Protein AF-A0A937VLM2-F1 (afdb_monomer)

Secondary structure (DSSP, 8-state):
----S----B-HHHHHHHHHHHHHSPTTHHHHHHHHHHHHHTTGGGGTHHHHHHSGGGS-GGGHHHHHHHHHHTT---TTEETTEETTGGG--HHHHH--B-S-GGGGGS--TTTS-BPPPSS-HHHHHTTSSTTTSTT--B-GGGHHHHHHHS---PPP--HHHHHHHHHHHHHTSPPPPPP-

Sequence (184 aa):
DEMRSGRRGHEVVEAHQLRELVNDMPEPRRSEIRARFGTERLRLPKSGLLEKLLVPERLKPEERTLFALDYFIQGIACPFLEEESCSIYNDRPIPCREYLVVSPAENCAKPSPDAVKCLKIPAEVSRAVRCFNPEQSPGRWVTLILALAWASAHPDKLLLRLGTELVHELLSRLVGKEIPGPAT

Structure (mmCIF, N/CA/C/O backbone):
data_AF-A0A937VLM2-F1
#
_entry.id   AF-A0A937VLM2-F1
#
loop_
_atom_site.group_PDB
_atom_site.id
_atom_site.type_symbol
_atom_site.label_atom_id
_atom_site.label_alt_id
_atom_site.label_comp_id
_atom_site.label_asym_id
_atom_site.label_entity_id
_atom_site.label_seq_id
_atom_site.pdbx_PDB_ins_code
_atom_site.Cartn_x
_atom_site.Cartn_y
_atom_site.Cartn_z
_atom_site.occupancy
_atom_site.B_iso_or_equiv
_atom_site.auth_seq_id
_atom_site.auth_comp_id
_atom_site.auth_asym_id
_atom_site.auth_atom_id
_atom_site.pdbx_PDB_model_num
ATOM 1 N N . ASP A 1 1 ? 26.227 -6.305 9.740 1.00 35.34 1 ASP A N 1
ATOM 2 C CA . ASP A 1 1 ? 25.352 -6.956 8.740 1.00 35.34 1 ASP A CA 1
ATOM 3 C C . ASP A 1 1 ? 23.985 -6.251 8.719 1.00 35.34 1 ASP A C 1
ATOM 5 O O . ASP A 1 1 ? 22.939 -6.819 9.010 1.00 35.34 1 ASP A O 1
ATOM 9 N N . GLU A 1 2 ? 24.025 -4.936 8.462 1.00 25.22 2 GLU A N 1
ATOM 10 C CA . GLU A 1 2 ? 23.006 -3.940 8.856 1.00 25.22 2 GLU A CA 1
ATOM 11 C C . GLU A 1 2 ? 22.121 -3.446 7.690 1.00 25.22 2 GLU A C 1
ATOM 13 O O . GLU A 1 2 ? 21.404 -2.460 7.810 1.00 25.22 2 GLU A O 1
ATOM 18 N N . MET A 1 3 ? 22.103 -4.128 6.541 1.00 29.56 3 MET A N 1
ATOM 19 C CA . MET A 1 3 ? 21.408 -3.638 5.331 1.00 29.56 3 MET A CA 1
ATOM 20 C C . MET A 1 3 ? 19.919 -4.035 5.198 1.00 29.56 3 MET A C 1
ATOM 22 O O . MET A 1 3 ? 19.357 -3.979 4.098 1.00 29.56 3 MET A O 1
ATOM 26 N N . ARG A 1 4 ? 19.256 -4.468 6.280 1.00 37.25 4 ARG A N 1
ATOM 27 C CA . ARG A 1 4 ? 17.968 -5.201 6.207 1.00 37.25 4 ARG A CA 1
ATOM 28 C C . ARG A 1 4 ? 16.808 -4.631 7.038 1.00 37.25 4 ARG A C 1
ATOM 30 O O . ARG A 1 4 ? 15.880 -5.369 7.349 1.00 37.25 4 ARG A O 1
ATOM 37 N N . SER A 1 5 ? 16.809 -3.339 7.359 1.00 38.97 5 SER A N 1
ATOM 38 C CA . SER A 1 5 ? 15.640 -2.682 7.961 1.00 38.97 5 SER A CA 1
ATOM 39 C C . SER A 1 5 ? 15.218 -1.464 7.136 1.00 38.97 5 SER A C 1
ATOM 41 O O . SER A 1 5 ? 16.016 -0.559 6.922 1.00 38.97 5 SER A O 1
ATOM 43 N N . GLY A 1 6 ? 13.972 -1.452 6.647 1.00 40.88 6 GLY A N 1
ATOM 44 C CA . GLY A 1 6 ? 13.305 -0.224 6.190 1.00 40.88 6 GLY A CA 1
ATOM 45 C C . GLY A 1 6 ? 13.133 -0.033 4.678 1.00 40.88 6 GLY A C 1
ATOM 46 O O . GLY A 1 6 ? 13.702 0.897 4.107 1.00 40.88 6 GLY A O 1
ATOM 47 N N . ARG A 1 7 ? 12.293 -0.847 4.017 1.00 50.25 7 ARG A N 1
ATOM 48 C CA . ARG A 1 7 ? 11.820 -0.591 2.636 1.00 50.25 7 ARG A CA 1
ATOM 49 C C . ARG A 1 7 ? 10.394 -1.118 2.389 1.00 50.25 7 ARG A C 1
ATOM 51 O O . ARG A 1 7 ? 10.209 -2.032 1.603 1.00 50.25 7 ARG A O 1
ATOM 58 N N . ARG A 1 8 ? 9.373 -0.538 3.033 1.00 46.41 8 ARG A N 1
ATOM 59 C CA . ARG A 1 8 ? 7.956 -0.790 2.688 1.00 46.41 8 ARG A CA 1
ATOM 60 C C . ARG A 1 8 ? 7.314 0.490 2.174 1.00 46.41 8 ARG A C 1
ATOM 62 O O . ARG A 1 8 ? 7.452 1.536 2.790 1.00 46.41 8 ARG A O 1
ATOM 69 N N . GLY A 1 9 ? 6.672 0.407 1.024 1.00 45.03 9 GLY A N 1
ATOM 70 C CA . GLY A 1 9 ? 5.968 1.498 0.359 1.00 45.03 9 GLY A CA 1
ATOM 71 C C . GLY A 1 9 ? 5.418 0.954 -0.951 1.00 45.03 9 GLY A C 1
ATOM 72 O O . GLY A 1 9 ? 6.117 0.164 -1.585 1.00 45.03 9 GLY A O 1
ATOM 73 N N . HIS A 1 10 ? 4.189 1.315 -1.301 1.00 52.00 10 HIS A N 1
ATOM 74 C CA . HIS A 1 10 ? 3.507 0.743 -2.458 1.00 52.00 10 HIS A CA 1
ATOM 75 C C . HIS A 1 10 ? 4.127 1.241 -3.749 1.00 52.00 10 HIS A C 1
ATOM 77 O O . HIS A 1 10 ? 4.563 2.396 -3.838 1.00 52.00 10 HIS A O 1
ATOM 83 N N . GLU A 1 11 ? 4.161 0.365 -4.741 1.00 67.62 11 GLU A N 1
ATOM 84 C CA . GLU A 1 11 ? 4.609 0.716 -6.072 1.00 67.62 11 GLU A CA 1
ATOM 85 C C . GLU A 1 11 ? 3.569 1.622 -6.742 1.00 67.62 11 GLU A C 1
ATOM 87 O O . GLU A 1 11 ? 2.362 1.476 -6.556 1.00 67.62 11 GLU A O 1
ATOM 92 N N . VAL A 1 12 ? 4.038 2.584 -7.537 1.00 79.50 12 VAL A N 1
ATOM 93 C CA . VAL A 1 12 ? 3.190 3.532 -8.281 1.00 79.50 12 VAL A CA 1
ATOM 94 C C . VAL A 1 12 ? 2.106 2.820 -9.106 1.00 79.50 12 VAL A C 1
ATOM 96 O O . VAL A 1 12 ? 0.972 3.290 -9.181 1.00 79.50 12 VAL A O 1
ATOM 99 N N . VAL A 1 13 ? 2.433 1.644 -9.645 1.00 83.56 13 VAL A N 1
ATOM 100 C CA . VAL A 1 13 ? 1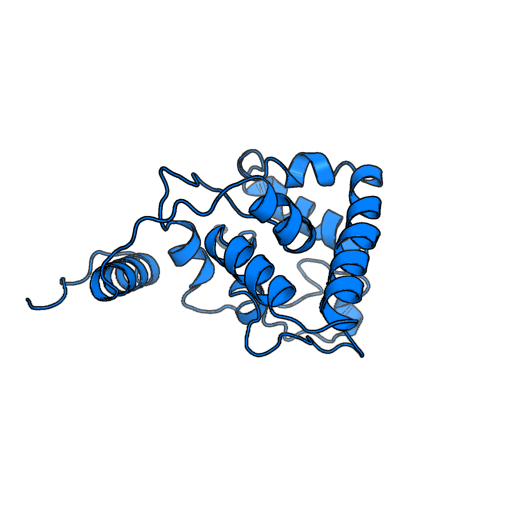.498 0.762 -10.359 1.00 83.56 13 VAL A CA 1
ATOM 101 C C . VAL A 1 13 ? 0.324 0.342 -9.466 1.00 83.56 13 VAL A C 1
ATOM 103 O O . VAL A 1 13 ? -0.830 0.425 -9.880 1.00 83.56 13 VAL A O 1
ATOM 106 N N . GLU A 1 14 ? 0.588 -0.056 -8.221 1.00 89.38 14 GLU A N 1
ATOM 107 C CA . GLU A 1 14 ? -0.458 -0.497 -7.292 1.00 89.38 14 GLU A CA 1
ATOM 108 C C . GLU A 1 14 ? -1.370 0.659 -6.869 1.00 89.38 14 GLU A C 1
ATOM 110 O O . GLU A 1 14 ? -2.553 0.449 -6.616 1.00 89.38 14 GLU A O 1
ATOM 115 N N . ALA A 1 15 ? -0.867 1.899 -6.836 1.00 90.88 15 ALA A N 1
ATOM 116 C CA . ALA A 1 15 ? -1.711 3.063 -6.571 1.00 90.88 15 ALA A CA 1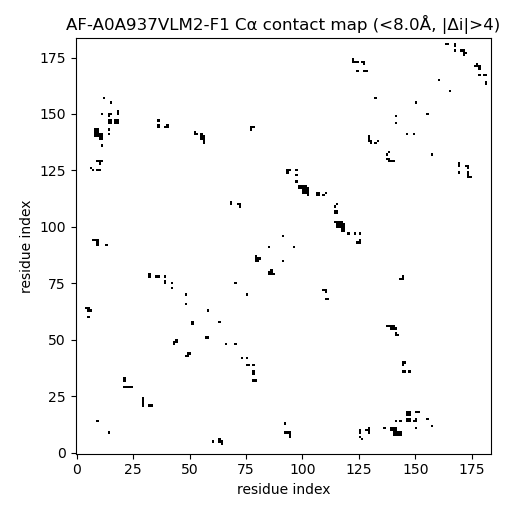
ATOM 117 C C . ALA A 1 15 ? -2.769 3.268 -7.672 1.00 90.88 15 ALA A C 1
ATOM 119 O O . ALA A 1 15 ? -3.916 3.598 -7.358 1.00 90.88 15 ALA A O 1
ATOM 120 N N . HIS A 1 16 ? -2.414 3.030 -8.941 1.00 89.81 16 HIS A N 1
ATOM 121 C CA . HIS A 1 16 ? -3.374 3.021 -10.050 1.00 89.81 16 HIS A CA 1
ATOM 122 C C . HIS A 1 16 ? -4.363 1.865 -9.937 1.00 89.81 16 HIS A C 1
ATOM 124 O O . HIS A 1 16 ? -5.567 2.099 -10.010 1.00 89.81 16 HIS A O 1
ATOM 130 N N . GLN A 1 17 ? -3.876 0.651 -9.674 1.00 92.00 17 GLN A N 1
ATOM 131 C CA . GLN A 1 17 ? -4.733 -0.527 -9.515 1.00 92.00 17 GLN A CA 1
ATOM 132 C C . GLN A 1 17 ? -5.748 -0.352 -8.381 1.00 92.00 17 GLN A C 1
ATOM 134 O O . GLN A 1 17 ? -6.926 -0.632 -8.567 1.00 92.00 17 GLN A O 1
ATOM 139 N N . LEU A 1 18 ? -5.331 0.186 -7.232 1.00 95.62 18 LEU A N 1
ATOM 140 C CA . LEU A 1 18 ? -6.236 0.485 -6.122 1.00 95.62 18 LEU A CA 1
ATOM 141 C C . LEU A 1 18 ? -7.282 1.543 -6.489 1.00 95.62 18 LEU A C 1
ATOM 143 O O . LEU A 1 18 ? -8.414 1.470 -6.012 1.00 95.62 18 LEU A O 1
ATOM 147 N N . ARG A 1 19 ? -6.922 2.535 -7.313 1.00 95.44 19 ARG A N 1
ATOM 148 C CA . ARG A 1 19 ? -7.877 3.538 -7.795 1.00 95.44 19 ARG A CA 1
ATOM 149 C C . ARG A 1 19 ? -8.948 2.900 -8.667 1.00 95.44 19 ARG A C 1
ATOM 151 O O . ARG A 1 19 ? -10.122 3.166 -8.426 1.00 95.44 19 ARG A O 1
ATOM 158 N N . GLU A 1 20 ? -8.555 2.062 -9.620 1.00 95.62 20 GLU A N 1
ATOM 159 C CA . GLU A 1 20 ? -9.510 1.358 -10.481 1.00 95.62 20 GLU A CA 1
ATOM 160 C C . GLU A 1 20 ? -10.363 0.373 -9.684 1.00 95.62 20 GLU A C 1
ATOM 162 O O . GLU A 1 20 ? -11.584 0.433 -9.763 1.00 95.62 20 GLU A O 1
ATOM 167 N N . LEU A 1 21 ? -9.752 -0.402 -8.783 1.00 97.56 21 LEU A N 1
ATOM 168 C CA . LEU A 1 21 ? -10.472 -1.293 -7.874 1.00 97.56 21 LEU A CA 1
ATOM 169 C C . LEU A 1 21 ? -11.576 -0.552 -7.108 1.00 97.56 21 LEU A C 1
ATOM 171 O O . LEU A 1 21 ? -12.701 -1.030 -7.025 1.00 97.56 21 LEU A O 1
ATOM 175 N N . VAL A 1 22 ? -11.276 0.627 -6.553 1.00 98.12 22 VAL A N 1
ATOM 176 C CA . VAL A 1 22 ? -12.273 1.441 -5.840 1.00 98.12 22 VAL A CA 1
ATOM 177 C C . VAL A 1 22 ? -13.301 2.053 -6.796 1.00 98.12 22 VAL A C 1
ATOM 179 O O . VAL A 1 22 ? -14.458 2.199 -6.410 1.00 98.12 22 VAL A O 1
ATOM 182 N N . ASN A 1 23 ? -12.924 2.422 -8.023 1.00 97.25 23 ASN A N 1
ATOM 183 C CA . ASN A 1 23 ? -13.863 2.923 -9.034 1.00 97.25 23 ASN A CA 1
ATOM 184 C C . ASN A 1 23 ? -14.893 1.866 -9.439 1.00 97.25 23 ASN A C 1
ATOM 186 O O . ASN A 1 23 ? -16.072 2.202 -9.579 1.00 97.25 23 ASN A O 1
ATOM 190 N N . ASP A 1 24 ? -14.452 0.619 -9.567 1.00 97.94 24 ASP A N 1
ATOM 191 C CA . ASP A 1 24 ? -15.261 -0.516 -10.011 1.00 97.94 24 ASP A CA 1
ATOM 192 C C . ASP A 1 24 ? -16.186 -1.058 -8.911 1.00 97.94 24 ASP A C 1
ATOM 194 O O . ASP A 1 24 ? -17.126 -1.805 -9.192 1.00 97.94 24 ASP A O 1
ATOM 198 N N . MET A 1 25 ? -15.980 -0.656 -7.651 1.00 98.06 25 MET A N 1
ATOM 199 C CA . MET A 1 25 ? -16.901 -0.994 -6.564 1.00 98.06 25 MET A CA 1
ATOM 200 C C . MET A 1 25 ? -18.300 -0.391 -6.810 1.00 98.06 25 MET A C 1
ATOM 202 O O . MET A 1 25 ? -18.416 0.771 -7.220 1.00 98.06 25 MET A O 1
ATOM 206 N N . PRO A 1 26 ? -19.384 -1.129 -6.501 1.00 98.19 26 PRO A N 1
ATOM 207 C CA . PRO A 1 26 ? -20.740 -0.589 -6.560 1.00 98.19 26 PRO A CA 1
ATOM 208 C C . PRO A 1 26 ? -20.969 0.471 -5.471 1.00 98.19 26 PRO A C 1
ATOM 210 O O . PRO A 1 26 ? -20.233 0.557 -4.488 1.00 98.19 26 PRO A O 1
ATOM 213 N N . GLU A 1 27 ? -22.022 1.275 -5.606 1.00 97.94 27 GLU A N 1
ATOM 214 C CA . GLU A 1 27 ? -22.508 2.083 -4.479 1.00 97.94 27 GLU A CA 1
ATOM 215 C C . GLU A 1 27 ? -23.325 1.213 -3.505 1.00 97.94 27 GLU A C 1
ATOM 217 O O . GLU A 1 27 ? -23.973 0.264 -3.952 1.00 97.94 27 GLU A O 1
ATOM 222 N N . PRO A 1 28 ? -23.312 1.504 -2.187 1.00 97.50 28 PRO A N 1
ATOM 223 C CA . PRO A 1 28 ? -22.641 2.632 -1.515 1.00 97.50 28 PRO A CA 1
ATOM 224 C C . PRO A 1 28 ? -21.145 2.401 -1.232 1.00 97.50 28 PRO A C 1
ATOM 226 O O . PRO A 1 28 ? -20.443 3.299 -0.761 1.00 97.50 28 PRO A O 1
ATOM 229 N N . ARG A 1 29 ? -20.641 1.197 -1.528 1.00 97.69 29 ARG A N 1
ATOM 230 C CA . ARG A 1 29 ? -19.307 0.738 -1.135 1.00 97.69 29 ARG A CA 1
ATOM 231 C C . ARG A 1 29 ? -18.186 1.668 -1.598 1.00 97.69 29 ARG A C 1
ATOM 233 O O . ARG A 1 29 ? -17.288 2.008 -0.824 1.00 97.69 29 ARG A O 1
ATOM 240 N N . ARG A 1 30 ? -18.229 2.095 -2.857 1.00 98.44 30 ARG A N 1
ATOM 241 C CA . ARG A 1 30 ? -17.234 3.015 -3.421 1.00 98.44 30 ARG A CA 1
ATOM 242 C C . ARG A 1 30 ? -17.152 4.323 -2.637 1.00 98.44 30 ARG A C 1
ATOM 244 O O . ARG A 1 30 ? -16.050 4.766 -2.299 1.00 98.44 30 ARG A O 1
ATOM 251 N N . SER A 1 31 ? -18.297 4.934 -2.337 1.00 98.25 31 SER A N 1
ATOM 252 C CA . SER A 1 31 ? -18.359 6.180 -1.568 1.00 98.25 31 SER A CA 1
ATOM 253 C C . SER A 1 31 ? -17.853 5.998 -0.137 1.00 98.25 31 SER A C 1
ATOM 255 O O . SER A 1 31 ? -17.084 6.830 0.347 1.00 98.25 31 SER A O 1
ATOM 257 N N . GLU A 1 32 ? -18.202 4.890 0.517 1.00 97.88 32 GLU A N 1
ATOM 258 C CA . GLU A 1 32 ? -17.730 4.564 1.868 1.00 97.88 32 GLU A CA 1
ATOM 259 C C . GLU A 1 32 ? -16.205 4.449 1.936 1.00 97.88 32 GLU A C 1
ATOM 261 O O . GLU A 1 32 ? -15.568 5.086 2.779 1.00 97.88 32 GLU A O 1
ATOM 266 N N . ILE A 1 33 ? -15.597 3.682 1.026 1.00 98.00 33 ILE A N 1
ATOM 267 C CA . ILE A 1 33 ? -14.140 3.526 0.985 1.00 98.00 33 ILE A CA 1
ATOM 268 C C . ILE A 1 33 ? -13.466 4.873 0.726 1.00 98.00 33 ILE A C 1
ATOM 270 O O . ILE A 1 33 ? -12.556 5.255 1.463 1.00 98.00 33 ILE A O 1
ATOM 274 N N . ARG A 1 34 ? -13.939 5.647 -0.258 1.00 97.62 34 ARG A N 1
ATOM 275 C CA . ARG A 1 34 ? -13.404 6.991 -0.542 1.00 97.62 34 ARG A CA 1
ATOM 276 C C . ARG A 1 34 ? -13.486 7.913 0.676 1.00 97.62 34 ARG A C 1
ATOM 278 O O . ARG A 1 34 ? -12.524 8.633 0.954 1.00 97.62 34 ARG A O 1
ATOM 285 N N . ALA A 1 35 ? -14.586 7.860 1.424 1.00 96.94 35 ALA A N 1
ATOM 286 C CA . ALA A 1 35 ? -14.742 8.619 2.659 1.00 96.94 35 ALA A CA 1
ATOM 287 C C . ALA A 1 35 ? -13.723 8.189 3.727 1.00 96.94 35 ALA A C 1
ATOM 289 O O . ALA A 1 35 ? -13.100 9.052 4.343 1.00 96.94 35 ALA A O 1
ATOM 290 N N . ARG A 1 36 ? -13.474 6.882 3.904 1.00 96.56 36 ARG A N 1
ATOM 291 C CA . ARG A 1 36 ? -12.450 6.375 4.840 1.00 96.56 36 ARG A CA 1
ATOM 292 C C . ARG A 1 36 ? -11.048 6.879 4.492 1.00 96.56 36 ARG A C 1
ATOM 294 O O . ARG A 1 36 ? -10.350 7.371 5.375 1.00 96.56 36 ARG A O 1
ATOM 301 N N . PHE A 1 37 ? -10.662 6.855 3.212 1.00 96.00 37 PHE A N 1
ATOM 302 C CA . PHE A 1 37 ? -9.404 7.464 2.751 1.00 96.00 37 PHE A CA 1
ATOM 303 C C . PHE A 1 37 ? -9.322 8.955 3.105 1.00 96.00 37 PHE A C 1
ATOM 305 O O . PHE A 1 37 ? -8.301 9.422 3.609 1.00 96.00 37 PHE A O 1
ATOM 312 N N . GLY A 1 38 ? -10.397 9.707 2.851 1.00 93.12 38 GLY A N 1
ATOM 313 C CA . GLY A 1 38 ? -10.470 11.135 3.159 1.00 93.12 38 GLY A CA 1
ATOM 314 C C . GLY A 1 38 ? -10.310 11.426 4.652 1.00 93.12 38 GLY A C 1
ATOM 315 O O . GLY A 1 38 ? -9.455 12.227 5.029 1.00 93.12 38 GLY A O 1
ATOM 316 N N . THR A 1 39 ? -11.091 10.743 5.490 1.00 91.88 39 THR A N 1
ATOM 317 C CA . THR A 1 39 ? -11.113 10.914 6.950 1.00 91.88 39 THR A CA 1
ATOM 318 C C . THR A 1 39 ? -9.759 10.615 7.579 1.00 91.88 39 THR A C 1
ATOM 320 O O . THR A 1 39 ? -9.235 11.422 8.346 1.00 91.88 39 THR A O 1
ATOM 323 N N . GLU A 1 40 ? -9.153 9.484 7.226 1.00 89.12 40 GLU A N 1
ATOM 324 C CA . GLU A 1 40 ? -7.877 9.070 7.805 1.00 89.12 40 GLU A CA 1
ATOM 325 C C . GLU A 1 40 ? -6.714 9.957 7.325 1.00 89.12 40 GLU A C 1
ATOM 327 O O . GLU A 1 40 ? -5.822 10.302 8.103 1.00 89.12 40 GLU A O 1
ATOM 332 N N . ARG A 1 41 ? -6.761 10.462 6.082 1.00 87.50 41 ARG A N 1
ATOM 333 C CA . ARG A 1 41 ? -5.761 11.413 5.570 1.00 87.50 41 ARG A CA 1
ATOM 334 C C . ARG A 1 41 ? -5.745 12.731 6.350 1.00 87.50 41 ARG A C 1
ATOM 336 O O . ARG A 1 41 ? -4.674 13.309 6.515 1.00 87.50 41 ARG A O 1
ATOM 343 N N . LEU A 1 42 ? -6.887 13.198 6.862 1.00 85.94 42 LEU A N 1
ATOM 344 C CA . LEU A 1 42 ? -6.970 14.427 7.669 1.00 85.94 42 LEU A CA 1
ATOM 345 C C . LEU A 1 42 ? -6.238 14.325 9.018 1.00 85.94 42 LEU A C 1
ATOM 347 O O . LEU A 1 42 ? -6.010 15.348 9.667 1.00 85.94 42 LEU A O 1
ATOM 351 N N . ARG A 1 43 ? -5.837 13.120 9.443 1.00 83.44 43 ARG A N 1
ATOM 352 C CA . ARG A 1 43 ? -5.039 12.913 10.661 1.00 83.44 43 ARG A CA 1
ATOM 353 C C . ARG A 1 43 ? -3.540 13.151 10.441 1.00 83.44 43 ARG A C 1
ATOM 355 O O . ARG A 1 43 ? -2.844 13.513 11.384 1.00 83.44 43 ARG A O 1
ATOM 362 N N . LEU A 1 44 ? -3.051 13.020 9.203 1.00 82.12 44 LEU A N 1
ATOM 363 C CA . LEU A 1 44 ? -1.624 13.111 8.851 1.00 82.12 44 LEU A CA 1
ATOM 364 C C . LEU A 1 44 ? -0.966 14.494 9.028 1.00 82.12 44 LEU A C 1
ATOM 366 O O . LEU A 1 44 ? 0.204 14.524 9.407 1.00 82.12 44 LEU A O 1
ATOM 370 N N . PRO A 1 45 ? -1.640 15.637 8.775 1.00 75.69 45 PRO A N 1
ATOM 371 C CA . PRO A 1 45 ? -1.011 16.950 8.940 1.00 75.69 45 PRO A CA 1
ATOM 372 C C . PRO A 1 45 ? -0.596 17.247 10.385 1.00 75.69 45 PRO A C 1
ATOM 374 O O . PRO A 1 45 ? 0.382 17.946 10.622 1.00 75.69 45 PRO A O 1
ATOM 377 N N . LYS A 1 46 ? -1.319 16.698 11.371 1.00 66.06 46 LYS A N 1
ATOM 378 C CA . LYS A 1 46 ? -1.107 17.005 12.797 1.00 66.06 46 LYS A CA 1
ATOM 379 C C . LYS A 1 46 ? 0.230 16.496 13.348 1.00 66.06 46 LYS A C 1
ATOM 381 O O . LYS A 1 46 ? 0.616 16.891 14.440 1.00 66.06 46 LYS A O 1
ATOM 386 N N . SER A 1 47 ? 0.927 15.644 12.600 1.00 69.25 47 SER A N 1
ATOM 387 C CA . SER A 1 47 ? 2.195 15.021 12.986 1.00 69.25 47 SER A CA 1
ATOM 388 C C . SER A 1 47 ? 3.377 15.415 12.090 1.00 69.25 47 SER A C 1
ATOM 390 O O . SER A 1 47 ? 4.478 14.905 12.287 1.00 69.25 47 SER A O 1
ATOM 392 N N . GLY A 1 48 ? 3.180 16.291 11.092 1.00 79.25 48 GLY A N 1
ATOM 393 C CA . GLY A 1 48 ? 4.212 16.625 10.094 1.00 79.25 48 GLY A CA 1
ATOM 394 C C . GLY A 1 48 ? 4.618 15.441 9.200 1.00 79.25 48 GLY A C 1
ATOM 395 O O . GLY A 1 48 ? 5.654 15.466 8.529 1.00 79.25 48 GLY A O 1
ATOM 396 N N . LEU A 1 49 ? 3.838 14.353 9.237 1.00 84.44 49 LEU A N 1
ATOM 397 C CA . LEU A 1 49 ? 4.086 13.149 8.449 1.00 84.44 49 LEU A CA 1
ATOM 398 C C . LEU A 1 49 ? 3.611 13.318 7.011 1.00 84.44 49 LEU A C 1
ATOM 400 O O . LEU A 1 49 ? 4.198 12.716 6.114 1.00 84.44 49 LEU A O 1
ATOM 404 N N . LEU A 1 50 ? 2.573 14.127 6.774 1.00 86.81 50 LEU A N 1
ATOM 405 C CA . LEU A 1 50 ? 2.015 14.309 5.437 1.00 86.81 50 LEU A CA 1
ATOM 406 C C . LEU A 1 50 ? 3.067 14.838 4.457 1.00 86.81 50 LEU A C 1
ATOM 408 O O . LEU A 1 50 ? 3.207 14.306 3.361 1.00 86.81 50 LEU A O 1
ATOM 412 N N . GLU A 1 51 ? 3.845 15.836 4.861 1.00 86.06 51 GLU A N 1
ATOM 413 C CA . GLU A 1 51 ? 4.877 16.457 4.034 1.00 86.06 51 GLU A CA 1
ATOM 414 C C . GLU A 1 51 ? 5.949 15.435 3.648 1.00 86.06 51 GLU A C 1
ATOM 416 O O . GLU A 1 51 ? 6.338 15.352 2.485 1.00 86.06 51 GLU A O 1
ATOM 421 N N . LYS A 1 52 ? 6.372 14.597 4.601 1.00 85.81 52 LYS A N 1
ATOM 422 C CA . LYS A 1 52 ? 7.330 13.508 4.356 1.00 85.81 52 LYS A CA 1
ATOM 423 C C . LYS A 1 52 ? 6.759 12.443 3.416 1.00 85.81 52 LYS A C 1
ATOM 425 O O . LYS A 1 52 ? 7.489 11.905 2.591 1.00 85.81 52 LYS A O 1
ATOM 430 N N . LEU A 1 53 ? 5.460 12.161 3.516 1.00 85.75 53 LEU A N 1
ATOM 431 C CA . LEU A 1 53 ? 4.764 11.189 2.671 1.00 85.75 53 LEU A CA 1
ATOM 432 C C . LEU A 1 53 ? 4.517 11.657 1.237 1.00 85.75 53 LEU A C 1
ATOM 43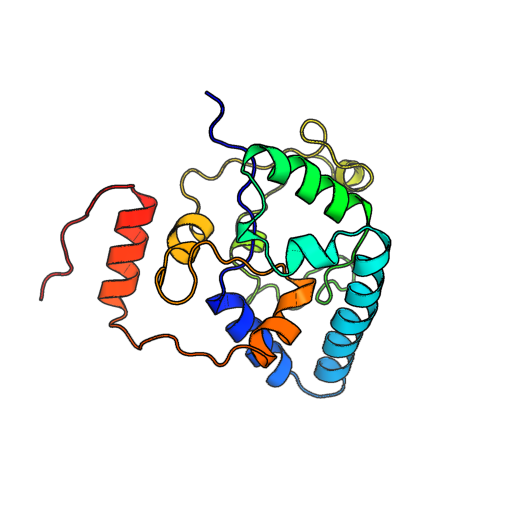4 O O . LEU A 1 53 ? 4.354 10.818 0.355 1.00 85.75 53 LEU A O 1
ATOM 438 N N . LEU A 1 54 ? 4.459 12.968 1.003 1.00 85.38 54 LEU A N 1
ATOM 439 C CA . LEU A 1 54 ? 4.289 13.536 -0.335 1.00 85.38 54 LEU A CA 1
ATOM 440 C C . LEU A 1 54 ? 5.589 13.533 -1.148 1.00 85.38 54 LEU A C 1
ATOM 442 O O . LEU A 1 54 ? 5.532 13.543 -2.375 1.00 85.38 54 LEU A O 1
ATOM 446 N N . VAL A 1 55 ? 6.743 13.518 -0.475 1.00 83.31 55 VAL A N 1
ATOM 447 C CA . VAL A 1 55 ? 8.082 13.466 -1.094 1.00 83.31 55 VAL A CA 1
ATOM 448 C C . VAL A 1 55 ? 8.962 12.399 -0.431 1.00 83.31 55 VAL A C 1
ATOM 450 O O . VAL A 1 55 ? 10.021 12.703 0.134 1.00 83.31 55 VAL A O 1
ATOM 453 N N . PRO A 1 56 ? 8.531 11.129 -0.465 1.00 78.81 56 PRO A N 1
ATOM 454 C CA . PRO A 1 56 ? 9.162 10.059 0.294 1.00 78.81 56 PRO A CA 1
ATOM 455 C C . PRO A 1 56 ? 10.574 9.706 -0.194 1.00 78.81 56 PRO A C 1
ATOM 457 O O . PRO A 1 56 ? 11.323 9.030 0.513 1.00 78.81 56 PRO A O 1
ATOM 460 N N . GLU A 1 57 ? 10.972 10.177 -1.377 1.00 77.88 57 GLU A N 1
ATOM 461 C CA . GLU A 1 57 ? 12.325 10.017 -1.917 1.00 77.88 57 GLU A CA 1
ATOM 462 C C . GLU A 1 57 ? 13.356 10.819 -1.109 1.00 77.88 57 GLU A C 1
ATOM 464 O O . GLU A 1 57 ? 14.543 10.497 -1.131 1.00 77.88 57 GLU A O 1
ATOM 469 N N . ARG A 1 58 ? 12.908 11.841 -0.365 1.00 82.12 58 ARG A N 1
ATOM 470 C CA . ARG A 1 58 ? 13.762 12.656 0.512 1.00 82.12 58 ARG A CA 1
ATOM 471 C C . ARG A 1 58 ? 14.115 11.965 1.830 1.00 82.12 58 ARG A C 1
ATOM 473 O O . ARG A 1 58 ? 15.024 12.429 2.510 1.00 82.12 58 ARG A O 1
ATOM 480 N N . LEU A 1 59 ? 13.418 10.884 2.195 1.00 80.44 59 LEU A N 1
ATOM 481 C CA . LEU A 1 59 ? 13.686 10.141 3.428 1.00 80.44 59 LEU A CA 1
ATOM 482 C C . LEU A 1 59 ? 14.953 9.296 3.288 1.00 80.44 59 LEU A C 1
ATOM 484 O O . LEU A 1 59 ? 15.002 8.330 2.502 1.00 80.44 59 LEU A O 1
ATOM 488 N N . LYS A 1 60 ? 15.959 9.619 4.105 1.00 82.06 60 LYS A N 1
ATOM 489 C CA . LYS A 1 60 ? 17.211 8.864 4.140 1.00 82.06 60 LYS A CA 1
ATOM 490 C C . LYS A 1 60 ? 16.980 7.459 4.703 1.00 82.06 60 LYS A C 1
ATOM 492 O O . LYS A 1 60 ? 16.059 7.272 5.501 1.00 82.06 60 LYS A O 1
ATOM 497 N N . PRO A 1 61 ? 17.773 6.448 4.303 1.00 74.94 61 PRO A N 1
ATOM 498 C CA . PRO A 1 61 ? 17.609 5.074 4.781 1.00 74.94 61 PRO A CA 1
ATOM 499 C C . PRO A 1 61 ? 17.499 4.945 6.307 1.00 74.94 61 PRO A C 1
ATOM 501 O O . PRO A 1 61 ? 16.615 4.242 6.793 1.00 74.94 61 PRO A O 1
ATOM 504 N N . GLU A 1 62 ? 18.338 5.666 7.046 1.00 77.75 62 GLU A N 1
ATOM 505 C CA . GLU A 1 62 ? 18.396 5.674 8.508 1.00 77.75 62 GLU A CA 1
ATOM 506 C C . GLU A 1 62 ? 17.136 6.259 9.173 1.00 77.75 62 GLU A C 1
ATOM 508 O O . GLU A 1 62 ? 16.754 5.838 10.264 1.00 77.75 62 GLU A O 1
ATOM 513 N N . GLU A 1 63 ? 16.425 7.164 8.498 1.00 82.75 63 GLU A N 1
ATOM 514 C CA . GLU A 1 63 ? 15.224 7.827 9.024 1.00 82.75 63 GLU A CA 1
ATOM 515 C C . GLU A 1 63 ? 13.958 6.983 8.828 1.00 82.75 63 GLU A C 1
ATOM 517 O O . GLU A 1 63 ? 12.940 7.219 9.476 1.00 82.75 63 GLU A O 1
ATOM 522 N N . ARG A 1 64 ? 13.994 5.981 7.942 1.00 78.19 64 ARG A N 1
ATOM 523 C CA . ARG A 1 64 ? 12.797 5.236 7.514 1.00 78.19 64 ARG A CA 1
ATOM 524 C C . ARG A 1 64 ? 12.170 4.405 8.617 1.00 78.19 64 ARG A C 1
ATOM 526 O O . ARG A 1 64 ? 10.949 4.299 8.664 1.00 78.19 64 ARG A O 1
ATOM 533 N N . THR A 1 65 ? 12.984 3.797 9.478 1.00 80.44 65 THR A N 1
ATOM 534 C CA . THR A 1 65 ? 12.472 2.979 10.588 1.00 80.44 65 THR A CA 1
ATOM 535 C C . THR A 1 65 ? 11.729 3.855 11.589 1.00 80.44 65 THR A C 1
ATOM 537 O O . THR A 1 65 ? 10.604 3.531 11.959 1.00 80.44 65 THR A O 1
ATOM 540 N N . LEU A 1 66 ? 12.325 4.990 11.968 1.00 83.00 66 LEU A N 1
ATOM 541 C CA . LEU A 1 66 ? 11.696 5.967 12.856 1.00 83.00 66 LEU A CA 1
ATOM 542 C C . LEU A 1 66 ? 10.429 6.539 12.222 1.00 83.00 66 LEU A C 1
ATOM 544 O O . LEU A 1 66 ? 9.371 6.497 12.832 1.00 83.00 66 LEU A O 1
ATOM 548 N N . PHE A 1 67 ? 10.506 6.938 10.952 1.00 85.00 67 PHE A N 1
ATOM 549 C CA . PHE A 1 67 ? 9.358 7.424 10.196 1.00 85.00 67 PHE A CA 1
ATOM 550 C C . PHE A 1 67 ? 8.200 6.410 10.149 1.00 85.00 67 PHE A C 1
ATOM 552 O O . PHE A 1 67 ? 7.038 6.774 10.327 1.00 85.00 67 PHE A O 1
ATOM 559 N N . ALA A 1 68 ? 8.499 5.127 9.923 1.00 83.00 68 ALA A N 1
ATOM 560 C CA . ALA A 1 68 ? 7.486 4.079 9.923 1.00 83.00 68 ALA A CA 1
ATOM 561 C C . ALA A 1 68 ? 6.843 3.916 11.309 1.00 83.00 68 ALA A C 1
ATOM 563 O O . ALA A 1 68 ? 5.626 3.778 11.390 1.00 83.00 68 ALA A O 1
ATOM 564 N N . LEU A 1 69 ? 7.633 3.955 12.387 1.00 85.25 69 LEU A N 1
ATOM 565 C CA . LEU A 1 69 ? 7.117 3.899 13.758 1.00 85.25 69 LEU A CA 1
ATOM 566 C C . LEU A 1 69 ? 6.242 5.116 14.082 1.00 85.25 69 LEU A C 1
ATOM 568 O O . LEU A 1 69 ? 5.139 4.932 14.592 1.00 85.25 69 LEU A O 1
ATOM 572 N N . ASP A 1 70 ? 6.675 6.325 13.714 1.00 87.12 70 ASP A N 1
ATOM 573 C CA . ASP A 1 70 ? 5.894 7.556 13.889 1.00 87.12 70 ASP A CA 1
ATOM 574 C C . ASP A 1 70 ? 4.534 7.450 13.194 1.00 87.12 70 ASP A C 1
ATOM 576 O O . ASP A 1 70 ? 3.515 7.844 13.765 1.00 87.12 70 ASP A O 1
ATOM 580 N N . TYR A 1 71 ? 4.512 6.878 11.982 1.00 86.94 71 TYR A N 1
ATOM 581 C CA . TYR A 1 71 ? 3.288 6.598 11.235 1.00 86.94 71 TYR A CA 1
ATOM 582 C C . TYR A 1 71 ? 2.398 5.571 11.944 1.00 86.94 71 TYR A C 1
ATOM 584 O O . TYR A 1 71 ? 1.205 5.819 12.108 1.00 86.94 71 TYR A O 1
ATOM 592 N N . PHE A 1 72 ? 2.955 4.443 12.400 1.00 86.25 72 PHE A N 1
ATOM 593 C CA . PHE A 1 72 ? 2.186 3.415 13.112 1.00 86.25 72 PHE A CA 1
ATOM 594 C C . PHE A 1 72 ? 1.561 3.945 14.408 1.00 86.25 72 PHE A C 1
ATOM 596 O O . PHE A 1 72 ? 0.406 3.638 14.694 1.00 86.25 72 PHE A O 1
ATOM 603 N N . ILE A 1 73 ? 2.280 4.786 15.158 1.00 86.12 73 ILE A N 1
ATOM 604 C CA . ILE A 1 73 ? 1.792 5.385 16.411 1.00 86.12 73 ILE A CA 1
ATOM 605 C C . ILE A 1 73 ? 0.597 6.321 16.176 1.00 86.12 73 ILE A C 1
ATOM 607 O O . ILE A 1 73 ? -0.210 6.512 17.083 1.00 86.12 73 ILE A O 1
ATOM 611 N N . GLN A 1 74 ? 0.412 6.857 14.962 1.00 86.44 74 GLN A N 1
ATOM 612 C CA . GLN A 1 74 ? -0.784 7.650 14.650 1.00 86.44 74 GLN A CA 1
ATOM 613 C C . GLN A 1 74 ? -2.080 6.826 14.673 1.00 86.44 74 GLN A C 1
ATOM 615 O O . GLN A 1 74 ? -3.162 7.414 14.669 1.00 86.44 74 GLN A O 1
ATOM 620 N N . GLY A 1 75 ? -1.995 5.489 14.647 1.00 86.56 75 GLY A N 1
ATOM 621 C CA . GLY A 1 75 ? -3.173 4.620 14.646 1.00 86.56 75 GLY A CA 1
ATOM 622 C C . GLY A 1 75 ? -4.082 4.857 13.438 1.00 86.56 75 GLY A C 1
ATOM 623 O O . GLY A 1 75 ? -5.303 4.771 13.554 1.00 86.56 75 GLY A O 1
ATOM 624 N N . ILE A 1 76 ? -3.496 5.220 12.293 1.00 88.06 76 ILE A N 1
ATOM 625 C CA . ILE A 1 76 ? -4.237 5.452 11.053 1.00 88.06 76 ILE A CA 1
ATOM 626 C C . ILE A 1 76 ? -4.735 4.108 10.538 1.00 88.06 76 ILE A C 1
ATOM 628 O O . ILE A 1 76 ? -3.943 3.238 10.165 1.00 88.06 76 ILE A O 1
ATOM 632 N N . ALA A 1 77 ? -6.054 3.940 10.526 1.00 88.88 77 ALA A N 1
ATOM 633 C CA . ALA A 1 77 ? -6.663 2.698 10.087 1.00 88.88 77 ALA A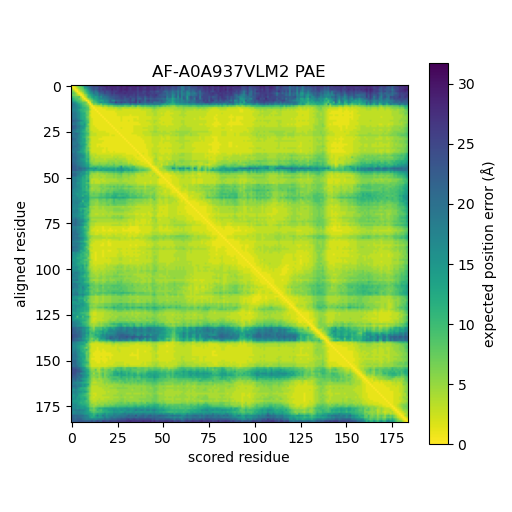 CA 1
ATOM 634 C C . ALA A 1 77 ? -6.509 2.530 8.569 1.00 88.88 77 ALA A C 1
ATOM 636 O O . ALA A 1 77 ? -6.616 3.486 7.796 1.00 88.88 77 ALA A O 1
ATOM 637 N N . CYS A 1 78 ? -6.291 1.291 8.122 1.00 92.94 78 CYS A N 1
ATOM 638 C CA . CYS A 1 78 ? -6.375 0.972 6.701 1.00 92.94 78 CYS A CA 1
ATOM 639 C C . CYS A 1 78 ? -7.824 1.200 6.224 1.00 92.94 78 CYS A C 1
ATOM 641 O O . CYS A 1 78 ? -8.737 0.614 6.807 1.00 92.94 78 CYS A O 1
ATOM 643 N N . PRO A 1 79 ? -8.066 1.983 5.153 1.00 96.25 79 PRO A N 1
ATOM 644 C CA . PRO A 1 79 ? -9.425 2.248 4.667 1.00 96.25 79 PRO A CA 1
ATOM 645 C C . PRO A 1 79 ? -10.208 0.993 4.250 1.00 96.25 79 PRO A C 1
ATOM 647 O O . PRO A 1 79 ? -11.438 1.002 4.252 1.00 96.25 79 PRO A O 1
ATOM 650 N N . PHE A 1 80 ? -9.500 -0.086 3.909 1.00 97.38 80 PHE A N 1
ATOM 651 C CA . PHE A 1 80 ? -10.077 -1.368 3.505 1.00 97.38 80 PHE A CA 1
ATOM 652 C C . PHE A 1 80 ? -10.289 -2.353 4.663 1.00 97.38 80 PHE A C 1
ATOM 654 O O . PHE A 1 80 ? -10.752 -3.465 4.408 1.00 97.38 80 PHE A O 1
ATOM 661 N N . LEU A 1 81 ? -9.919 -1.997 5.896 1.00 95.56 81 LEU A N 1
ATOM 662 C CA . LEU A 1 81 ? -10.058 -2.874 7.057 1.00 95.56 81 LEU A CA 1
ATOM 663 C C . LEU A 1 81 ? -11.500 -2.860 7.571 1.00 95.56 81 LEU A C 1
ATOM 665 O O . LEU A 1 81 ? -12.054 -1.794 7.834 1.00 95.56 81 LEU A O 1
ATOM 669 N N . GLU A 1 82 ? -12.085 -4.042 7.729 1.00 95.38 82 GLU A N 1
ATOM 670 C CA . GLU A 1 82 ? -13.454 -4.259 8.201 1.00 95.38 82 GLU A CA 1
ATOM 671 C C . GLU A 1 82 ? -13.474 -5.472 9.103 1.00 95.38 82 GLU A C 1
ATOM 673 O O . GLU A 1 82 ? -12.998 -6.523 8.687 1.00 95.38 82 GLU A O 1
ATOM 678 N N . GLU A 1 83 ? -13.983 -5.324 10.328 1.00 93.38 83 GLU A N 1
ATOM 679 C CA . GLU A 1 83 ? -13.987 -6.426 11.304 1.00 93.38 83 GLU A CA 1
ATOM 680 C C . GLU A 1 83 ? -12.598 -7.087 11.407 1.00 93.38 83 GLU A C 1
ATOM 682 O O . GLU A 1 83 ? -12.443 -8.304 11.354 1.00 93.38 83 GLU A O 1
ATOM 687 N N . GLU A 1 84 ? -11.558 -6.244 11.445 1.00 88.81 84 GLU A N 1
ATOM 688 C CA . GLU A 1 84 ? -10.145 -6.650 11.503 1.00 88.81 84 GLU A CA 1
ATOM 689 C C . GLU A 1 84 ? -9.654 -7.484 10.301 1.00 88.81 84 GLU A C 1
ATOM 691 O O . GLU A 1 84 ? -8.542 -8.011 10.303 1.00 88.81 84 GLU A O 1
ATOM 696 N N . SER A 1 85 ? -10.435 -7.526 9.221 1.00 92.62 85 SER A N 1
ATOM 697 C CA . SER A 1 85 ? -10.145 -8.248 7.986 1.00 92.62 85 SER A CA 1
ATOM 698 C C . SER A 1 85 ? -10.010 -7.304 6.792 1.00 92.62 85 SER A C 1
ATOM 700 O O . SER A 1 85 ? -10.657 -6.264 6.689 1.00 92.62 85 SER A O 1
ATOM 702 N N . CYS A 1 86 ? -9.128 -7.648 5.855 1.00 95.75 86 CYS A N 1
ATOM 703 C CA . CYS A 1 86 ? -8.952 -6.857 4.640 1.00 95.75 86 CYS A CA 1
ATOM 704 C C . CYS A 1 86 ? -10.082 -7.156 3.648 1.00 95.75 86 CYS A C 1
ATOM 706 O O . CYS A 1 86 ? -10.135 -8.251 3.090 1.00 95.75 86 CYS A O 1
ATOM 708 N N . SER A 1 87 ? -10.932 -6.169 3.366 1.00 97.38 87 SER A N 1
ATOM 709 C CA . SER A 1 87 ? -12.032 -6.307 2.397 1.00 97.38 87 SER A CA 1
ATOM 710 C C . SER A 1 87 ? -11.579 -6.492 0.944 1.00 97.38 87 SER A C 1
ATOM 712 O O . SER A 1 87 ? -12.362 -6.934 0.110 1.00 97.38 87 SER A O 1
ATOM 714 N N . ILE A 1 88 ? -10.311 -6.195 0.641 1.00 97.00 88 ILE A N 1
ATOM 715 C CA . ILE A 1 88 ? -9.686 -6.400 -0.674 1.00 97.00 88 ILE A CA 1
ATOM 716 C C . ILE A 1 88 ? -8.627 -7.510 -0.623 1.00 97.00 88 ILE A C 1
ATOM 718 O O . ILE A 1 88 ? -7.573 -7.400 -1.239 1.00 97.00 88 ILE A O 1
ATOM 722 N N . TYR A 1 89 ? -8.846 -8.569 0.165 1.00 95.50 89 TYR A N 1
ATOM 723 C CA . TYR A 1 89 ? -7.832 -9.604 0.417 1.00 95.50 89 TYR A CA 1
ATOM 724 C C . TYR A 1 89 ? -7.177 -10.155 -0.864 1.00 95.50 89 TYR A C 1
ATOM 726 O O . TYR A 1 89 ? -5.956 -10.312 -0.912 1.00 95.50 89 TYR A O 1
ATOM 734 N N . ASN A 1 90 ? -7.963 -10.409 -1.911 1.00 95.62 90 ASN A N 1
ATOM 735 C CA . ASN A 1 90 ? -7.455 -10.947 -3.175 1.00 95.62 90 ASN A CA 1
ATOM 736 C C . ASN A 1 90 ? -6.659 -9.927 -3.993 1.00 95.62 90 ASN A C 1
ATOM 738 O O . ASN A 1 90 ? -5.739 -10.328 -4.702 1.00 95.62 90 ASN A O 1
ATOM 742 N N . ASP A 1 91 ? -6.929 -8.638 -3.808 1.00 95.81 91 ASP A N 1
ATOM 743 C CA . ASP A 1 91 ? -6.322 -7.511 -4.528 1.00 95.81 91 ASP A CA 1
ATOM 744 C C . ASP A 1 91 ? -5.326 -6.737 -3.653 1.00 95.81 91 ASP A C 1
ATOM 746 O O . ASP A 1 91 ? -4.876 -5.645 -3.992 1.00 95.81 91 ASP A O 1
ATOM 750 N N . ARG A 1 92 ? -4.972 -7.297 -2.489 1.00 94.25 92 ARG A N 1
ATOM 751 C CA . ARG A 1 92 ? -4.112 -6.626 -1.518 1.00 94.25 92 ARG A CA 1
ATOM 752 C C . ARG A 1 92 ? -2.740 -6.304 -2.138 1.00 94.25 92 ARG A C 1
ATOM 754 O O . ARG A 1 92 ? -2.157 -7.192 -2.778 1.00 94.25 92 ARG A O 1
ATOM 761 N N . PRO A 1 93 ? -2.201 -5.098 -1.896 1.00 93.38 93 PRO A N 1
ATOM 762 C CA . PRO A 1 93 ? -0.897 -4.696 -2.416 1.00 93.38 93 PRO A CA 1
ATOM 763 C C . PRO A 1 93 ? 0.252 -5.625 -1.985 1.00 93.38 93 PRO A C 1
ATOM 765 O O . PRO A 1 93 ? 0.200 -6.208 -0.896 1.00 93.38 93 PRO A O 1
ATOM 768 N N . ILE A 1 94 ? 1.318 -5.728 -2.780 1.00 91.81 94 ILE A N 1
ATOM 769 C CA . ILE A 1 94 ? 2.495 -6.578 -2.546 1.00 91.81 94 ILE A CA 1
ATOM 770 C C . ILE A 1 94 ? 3.108 -6.314 -1.163 1.00 91.81 94 ILE A C 1
ATOM 772 O O . ILE A 1 94 ? 3.291 -7.289 -0.428 1.00 91.81 94 ILE A O 1
ATOM 776 N N . PRO A 1 95 ? 3.328 -5.060 -0.704 1.00 87.88 95 PRO A N 1
ATOM 777 C CA . PRO A 1 95 ? 3.841 -4.828 0.646 1.00 87.88 95 PRO A CA 1
ATOM 778 C C . PRO A 1 95 ? 2.956 -5.420 1.754 1.00 87.88 95 PRO A C 1
ATOM 780 O O . PRO A 1 95 ? 3.472 -5.838 2.787 1.00 87.88 95 PRO A O 1
ATOM 783 N N . CYS A 1 96 ? 1.635 -5.496 1.551 1.00 90.62 96 CYS A N 1
ATOM 784 C CA . CYS A 1 96 ? 0.711 -6.140 2.489 1.00 90.62 96 CYS A CA 1
ATOM 785 C C . CYS A 1 96 ? 0.791 -7.675 2.428 1.00 90.62 96 CYS A C 1
ATOM 787 O O . CYS A 1 96 ? 0.518 -8.335 3.426 1.00 90.62 96 CYS A O 1
ATOM 789 N N . ARG A 1 97 ? 1.172 -8.256 1.281 1.00 92.19 97 ARG A N 1
ATOM 790 C CA . ARG A 1 97 ? 1.425 -9.705 1.129 1.00 92.19 97 ARG A CA 1
ATOM 791 C C . ARG A 1 97 ? 2.730 -10.137 1.782 1.00 92.19 97 ARG A C 1
ATOM 793 O O . ARG A 1 97 ? 2.832 -11.269 2.240 1.00 92.19 97 ARG A O 1
ATOM 800 N N . GLU A 1 98 ? 3.704 -9.237 1.807 1.00 91.44 98 GLU A N 1
ATOM 801 C CA . GLU A 1 98 ? 5.044 -9.483 2.342 1.00 91.4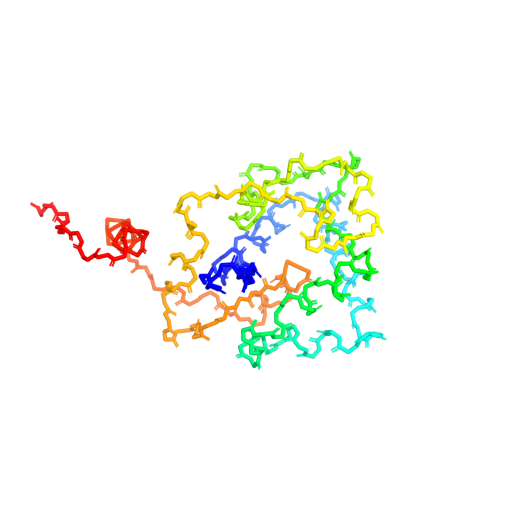4 98 GLU A CA 1
ATOM 802 C C . GLU A 1 98 ? 5.185 -9.086 3.819 1.00 91.44 98 GLU A C 1
ATOM 804 O O . GLU A 1 98 ? 6.165 -9.447 4.471 1.00 91.44 98 GLU A O 1
ATOM 809 N N . TYR A 1 99 ? 4.203 -8.376 4.385 1.00 88.62 99 TYR A N 1
ATOM 810 C CA . TYR A 1 99 ? 4.173 -8.029 5.805 1.00 88.62 99 TYR A CA 1
ATOM 811 C C . TYR A 1 99 ? 3.631 -9.186 6.656 1.00 88.62 99 TYR A C 1
ATOM 813 O O . TYR A 1 99 ? 2.485 -9.188 7.099 1.00 88.62 99 TYR A O 1
ATOM 821 N N . LEU A 1 100 ? 4.476 -10.193 6.866 1.00 91.00 100 LEU A N 1
ATOM 822 C CA . LEU A 1 100 ? 4.147 -11.394 7.633 1.00 91.00 100 LEU A CA 1
ATOM 823 C C . LEU A 1 100 ? 4.670 -11.262 9.065 1.00 91.00 100 LEU A C 1
ATOM 825 O O . LEU A 1 100 ? 5.877 -11.307 9.283 1.00 91.00 100 LEU A O 1
ATOM 829 N N . VAL A 1 101 ? 3.779 -11.098 10.043 1.00 91.00 101 VAL A N 1
ATOM 830 C CA . VAL A 1 101 ? 4.128 -10.950 11.467 1.00 91.00 101 VAL A CA 1
ATOM 831 C C . VAL A 1 101 ? 3.877 -12.262 12.211 1.00 91.00 101 VAL A C 1
ATOM 833 O O . VAL A 1 101 ? 2.839 -12.888 12.030 1.00 91.00 101 VAL A O 1
ATOM 836 N N . VAL A 1 102 ? 4.837 -12.673 13.043 1.00 94.12 102 VAL A N 1
ATOM 837 C CA . VAL A 1 102 ? 4.786 -13.910 13.851 1.00 94.12 102 VAL A CA 1
ATOM 838 C C . VAL A 1 102 ? 4.798 -13.646 15.362 1.00 94.12 102 VAL A C 1
ATOM 840 O O . VAL A 1 102 ? 4.771 -14.582 16.156 1.00 94.12 102 VAL A O 1
ATOM 843 N N . SER A 1 103 ? 4.883 -12.381 15.780 1.00 95.19 103 SER A N 1
ATOM 844 C CA . SER A 1 103 ? 4.679 -11.984 17.178 1.00 95.19 103 SER A CA 1
ATOM 845 C C . SER A 1 103 ? 3.186 -11.953 17.540 1.00 95.19 103 SER A C 1
ATOM 847 O O . SER A 1 103 ? 2.365 -11.787 16.637 1.00 95.19 103 SER A O 1
ATOM 849 N N . PRO A 1 104 ? 2.829 -12.039 18.837 1.00 94.62 104 PRO A N 1
ATOM 850 C CA . PRO A 1 104 ? 1.453 -11.838 19.300 1.00 94.62 104 PRO A CA 1
ATOM 851 C C . PRO A 1 104 ? 0.857 -10.503 18.825 1.00 94.62 104 PRO A C 1
ATOM 853 O O . PRO A 1 104 ? 1.585 -9.515 18.671 1.00 94.62 104 PRO A O 1
ATOM 856 N N . ALA A 1 105 ? -0.456 -10.475 18.584 1.00 90.69 105 ALA A N 1
ATOM 857 C CA . ALA A 1 105 ? -1.153 -9.320 18.011 1.00 90.69 105 ALA A CA 1
ATOM 858 C C . ALA A 1 105 ? -1.133 -8.096 18.943 1.00 90.69 105 ALA A C 1
ATOM 860 O O . ALA A 1 105 ? -1.095 -6.958 18.477 1.00 90.69 105 ALA A O 1
ATOM 861 N N . GLU A 1 106 ? -1.068 -8.317 20.255 1.00 92.31 106 GLU A N 1
ATOM 862 C CA . GLU A 1 106 ? -1.022 -7.283 21.291 1.00 92.31 106 GLU A CA 1
ATOM 863 C C . GLU A 1 106 ? 0.203 -6.369 21.133 1.00 92.31 106 GLU A C 1
ATOM 865 O O . GLU A 1 106 ? 0.161 -5.187 21.481 1.00 92.31 106 GLU A O 1
ATOM 870 N N . ASN A 1 107 ? 1.283 -6.875 20.527 1.00 92.19 107 ASN A N 1
ATOM 871 C CA . ASN A 1 107 ? 2.493 -6.096 20.267 1.00 92.19 107 ASN A CA 1
ATOM 872 C C . ASN A 1 107 ? 2.264 -4.983 19.230 1.00 92.19 107 ASN A C 1
ATOM 874 O O . ASN A 1 107 ? 3.009 -4.002 19.212 1.00 92.19 107 ASN A O 1
ATOM 878 N N . CYS A 1 108 ? 1.225 -5.090 18.395 1.00 86.69 108 CYS A N 1
ATOM 879 C CA . CYS A 1 108 ? 0.849 -4.045 17.444 1.00 86.69 108 CYS A CA 1
ATOM 880 C C . CYS A 1 108 ? 0.272 -2.797 18.130 1.00 86.69 108 CYS A C 1
ATOM 882 O O . CYS A 1 108 ? 0.301 -1.726 17.530 1.00 86.69 108 CYS A O 1
ATOM 884 N N . ALA A 1 109 ? -0.203 -2.894 19.381 1.00 87.25 109 ALA A N 1
ATOM 885 C CA . ALA A 1 109 ? -0.710 -1.741 20.131 1.00 87.25 109 ALA A CA 1
ATOM 886 C C . ALA A 1 109 ? 0.407 -0.764 20.545 1.00 87.25 109 ALA A C 1
ATOM 888 O O . ALA A 1 109 ? 0.161 0.428 20.728 1.00 87.25 109 ALA A O 1
ATOM 889 N N . LYS A 1 110 ? 1.645 -1.257 20.683 1.00 87.62 110 LYS A N 1
ATOM 890 C CA . LYS A 1 110 ? 2.836 -0.449 20.978 1.00 87.62 110 LYS A CA 1
ATOM 891 C C . LYS A 1 110 ? 4.037 -0.990 20.192 1.00 87.62 110 LYS A C 1
ATOM 893 O O . LYS A 1 110 ? 4.918 -1.631 20.772 1.00 87.62 110 LYS A O 1
ATOM 898 N N . PRO A 1 111 ? 4.066 -0.768 18.867 1.00 86.94 111 PRO A N 1
ATOM 899 C CA . PRO A 1 111 ? 5.029 -1.422 18.003 1.00 86.94 111 PRO A CA 1
ATOM 900 C C . PRO A 1 111 ? 6.441 -0.895 18.262 1.00 86.94 111 PRO A C 1
ATOM 902 O O . PRO A 1 111 ? 6.673 0.305 18.402 1.00 86.94 111 PRO A O 1
ATOM 905 N N . SER A 1 112 ? 7.403 -1.811 18.278 1.00 88.06 112 SER A N 1
ATOM 906 C CA . SER A 1 112 ? 8.834 -1.517 18.257 1.00 88.06 112 SER A CA 1
ATOM 907 C C . SER A 1 112 ? 9.552 -2.574 17.411 1.00 88.06 112 SER A C 1
ATOM 909 O O . SER A 1 112 ? 8.974 -3.641 17.163 1.00 88.06 112 SER A O 1
ATOM 911 N N . PRO A 1 113 ? 10.800 -2.321 16.976 1.00 83.38 113 PRO A N 1
ATOM 912 C CA . PRO A 1 113 ? 11.590 -3.313 16.245 1.00 83.38 113 PRO A CA 1
ATOM 913 C C . PRO A 1 113 ? 11.751 -4.647 16.991 1.00 83.38 113 PRO A C 1
ATOM 915 O O . PRO A 1 113 ? 11.838 -5.692 16.351 1.00 83.38 113 PRO A O 1
ATOM 918 N N . ASP A 1 114 ? 11.739 -4.619 18.327 1.00 87.12 114 ASP A N 1
ATOM 919 C CA . ASP A 1 114 ? 11.889 -5.812 19.167 1.00 87.12 114 ASP A CA 1
ATOM 920 C C . ASP A 1 114 ? 10.549 -6.498 19.476 1.00 87.12 114 ASP A C 1
ATOM 922 O O . ASP A 1 114 ? 10.490 -7.722 19.626 1.00 87.12 114 ASP A O 1
ATOM 926 N N . ALA A 1 115 ? 9.463 -5.720 19.563 1.00 91.25 115 ALA A N 1
ATOM 927 C CA . ALA A 1 115 ? 8.134 -6.228 19.887 1.00 91.25 115 ALA A CA 1
ATOM 928 C C . ALA A 1 115 ? 7.455 -6.886 18.675 1.00 91.25 115 ALA A C 1
ATOM 930 O O . ALA A 1 115 ? 6.856 -7.954 18.806 1.00 91.25 115 ALA A O 1
ATOM 931 N N . VAL A 1 116 ? 7.558 -6.284 17.486 1.00 90.75 116 VAL A N 1
ATOM 932 C CA . VAL A 1 116 ? 6.887 -6.785 16.278 1.00 90.75 116 VAL A CA 1
ATOM 933 C C . VAL A 1 116 ? 7.865 -7.580 15.423 1.00 90.75 116 VAL A C 1
ATOM 935 O O . VAL A 1 116 ? 8.726 -7.024 14.740 1.00 90.75 116 VAL A O 1
ATOM 938 N N . LYS A 1 117 ? 7.708 -8.906 15.420 1.00 91.44 117 LYS A N 1
ATOM 939 C CA . LYS A 1 117 ? 8.607 -9.816 14.699 1.00 91.44 117 LYS A CA 1
ATOM 940 C C . LYS A 1 117 ? 8.036 -10.149 13.331 1.00 91.44 117 LYS A C 1
ATOM 942 O O . LYS A 1 117 ? 7.073 -10.902 13.226 1.00 91.44 117 LYS A O 1
ATOM 947 N N . CYS A 1 118 ? 8.650 -9.606 12.284 1.00 89.12 118 CYS A N 1
ATOM 948 C CA . CYS A 1 118 ? 8.325 -9.963 10.906 1.00 89.12 118 CYS A CA 1
ATOM 949 C C . CYS A 1 118 ? 9.123 -11.198 10.463 1.00 89.12 118 CYS A C 1
ATOM 951 O O . CYS A 1 118 ? 10.330 -11.285 10.708 1.00 89.12 118 CYS A O 1
ATOM 953 N N . LEU A 1 119 ? 8.467 -12.127 9.773 1.00 91.19 119 LEU A N 1
ATOM 954 C CA . LEU A 1 119 ? 9.127 -13.223 9.080 1.00 91.19 119 LEU A CA 1
ATOM 955 C C . LEU A 1 119 ? 9.973 -12.659 7.933 1.00 91.19 119 LEU A C 1
ATOM 957 O O . LEU A 1 119 ? 9.506 -11.845 7.137 1.00 91.19 119 LEU A O 1
ATOM 961 N N . LYS A 1 120 ? 11.230 -13.098 7.839 1.00 87.19 120 LYS A N 1
ATOM 962 C CA . LYS A 1 120 ? 12.119 -12.702 6.743 1.00 87.19 120 LYS A CA 1
ATOM 963 C C . LYS A 1 120 ? 11.796 -13.533 5.506 1.00 87.19 120 LYS A C 1
ATOM 965 O O . LYS A 1 120 ? 11.953 -14.751 5.534 1.00 87.19 120 LYS A O 1
ATOM 970 N N . ILE A 1 121 ? 11.403 -12.871 4.424 1.00 86.75 121 ILE A N 1
ATOM 971 C CA . ILE A 1 121 ? 11.196 -13.519 3.128 1.00 86.75 121 ILE A CA 1
ATOM 972 C C . ILE A 1 121 ? 12.530 -13.487 2.356 1.00 86.75 121 ILE A C 1
ATOM 974 O O . ILE A 1 121 ? 13.190 -12.445 2.338 1.00 86.75 121 ILE A O 1
ATOM 978 N N . PRO A 1 122 ? 12.979 -14.601 1.744 1.00 84.81 122 PRO A N 1
ATOM 979 C CA . PRO A 1 122 ? 14.261 -14.647 1.031 1.00 84.81 122 PRO A CA 1
ATOM 980 C C . PRO A 1 122 ? 14.352 -13.695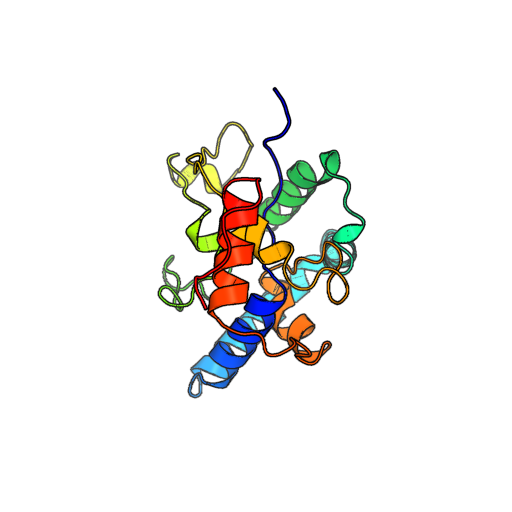 -0.170 1.00 84.81 122 PRO A C 1
ATOM 982 O O . PRO A 1 122 ? 15.438 -13.205 -0.478 1.00 84.81 122 PRO A O 1
ATOM 985 N N . ALA A 1 123 ? 13.220 -13.431 -0.825 1.00 86.00 123 ALA A N 1
ATOM 986 C CA . ALA A 1 123 ? 13.105 -12.575 -1.998 1.00 86.00 123 ALA A CA 1
ATOM 987 C C . ALA A 1 123 ? 11.902 -11.629 -1.840 1.00 86.00 123 ALA A C 1
ATOM 989 O O . ALA A 1 123 ? 10.772 -12.088 -1.706 1.00 86.00 123 ALA A O 1
ATOM 990 N N . GLU A 1 124 ? 12.162 -10.320 -1.844 1.00 86.19 124 GLU A N 1
ATOM 991 C CA . GLU A 1 124 ? 11.144 -9.264 -1.739 1.00 86.19 124 GLU A CA 1
ATOM 992 C C . GLU A 1 124 ? 10.749 -8.803 -3.151 1.00 86.19 124 GLU A C 1
ATOM 994 O O . GLU A 1 124 ? 11.506 -8.095 -3.823 1.00 86.19 124 GLU A O 1
ATOM 999 N N . VAL A 1 125 ? 9.568 -9.214 -3.605 1.00 89.19 125 VAL A N 1
ATOM 1000 C CA . VAL A 1 125 ? 8.965 -8.832 -4.887 1.00 89.19 125 VAL A CA 1
ATOM 1001 C C . VAL A 1 125 ? 8.703 -7.331 -4.923 1.00 89.19 125 VAL A C 1
ATOM 1003 O O . VAL A 1 125 ? 9.019 -6.702 -5.933 1.00 89.19 125 VAL A O 1
ATOM 1006 N N . SER A 1 126 ? 8.232 -6.731 -3.821 1.00 85.25 126 SER A N 1
ATOM 1007 C CA . SER A 1 126 ? 8.011 -5.273 -3.740 1.00 85.25 126 SER A CA 1
ATOM 1008 C C . SER A 1 126 ? 9.268 -4.483 -4.114 1.00 85.25 126 SER A C 1
ATOM 1010 O O . SER A 1 126 ? 9.249 -3.529 -4.896 1.00 85.25 126 SER A O 1
ATOM 1012 N N . ARG A 1 127 ? 10.432 -4.942 -3.639 1.00 81.31 127 ARG A N 1
ATOM 1013 C CA . ARG A 1 127 ? 11.723 -4.323 -3.954 1.00 81.31 127 ARG A CA 1
ATOM 1014 C C . ARG A 1 127 ? 12.044 -4.374 -5.445 1.00 81.31 127 ARG A C 1
ATOM 1016 O O . ARG A 1 127 ? 12.610 -3.415 -5.966 1.00 81.31 127 ARG A O 1
ATOM 1023 N N . ALA A 1 128 ? 11.729 -5.480 -6.112 1.00 84.81 128 ALA A N 1
ATOM 1024 C CA . ALA A 1 128 ? 11.984 -5.641 -7.536 1.00 84.81 128 ALA A CA 1
ATOM 1025 C C . ALA A 1 128 ? 11.008 -4.812 -8.388 1.00 84.81 128 ALA A C 1
ATOM 1027 O O . ALA A 1 128 ? 11.455 -4.103 -9.290 1.00 84.81 128 ALA A O 1
ATOM 1028 N N . VAL A 1 129 ? 9.711 -4.833 -8.057 1.00 83.00 129 VAL A N 1
ATOM 1029 C CA . VAL A 1 129 ? 8.662 -4.103 -8.794 1.00 83.00 129 VAL A CA 1
ATOM 1030 C C . VAL A 1 129 ? 8.801 -2.590 -8.628 1.00 83.00 129 VAL A C 1
ATOM 1032 O O . VAL A 1 129 ? 8.582 -1.854 -9.585 1.00 83.00 129 VAL A O 1
ATOM 1035 N N . ARG A 1 130 ? 9.260 -2.089 -7.471 1.00 77.50 130 ARG A N 1
ATOM 1036 C CA . ARG A 1 130 ? 9.508 -0.647 -7.269 1.00 77.50 130 ARG A CA 1
ATOM 1037 C C . ARG A 1 130 ? 10.489 -0.053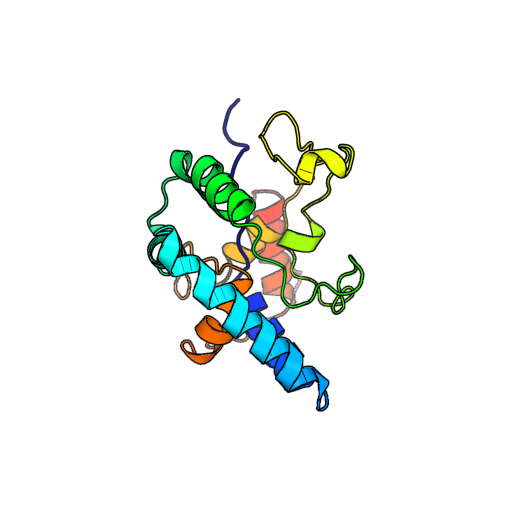 -8.277 1.00 77.50 130 ARG A C 1
ATOM 1039 O O . ARG A 1 130 ? 10.445 1.140 -8.559 1.00 77.50 130 ARG A O 1
ATOM 1046 N N . CYS A 1 131 ? 11.409 -0.862 -8.785 1.00 73.25 131 CYS A N 1
ATOM 1047 C CA . CYS A 1 131 ? 12.384 -0.405 -9.761 1.00 73.25 131 CYS A CA 1
ATOM 1048 C C . CYS A 1 131 ? 11.867 -0.446 -11.201 1.00 73.25 131 CYS A C 1
ATOM 1050 O O . CYS A 1 131 ? 12.624 -0.089 -12.102 1.00 73.25 131 CYS A O 1
ATOM 1052 N N . PHE A 1 132 ? 10.626 -0.876 -11.433 1.00 76.50 132 PHE A N 1
ATOM 1053 C CA . PHE A 1 132 ? 10.023 -0.797 -12.754 1.00 76.50 132 PHE A 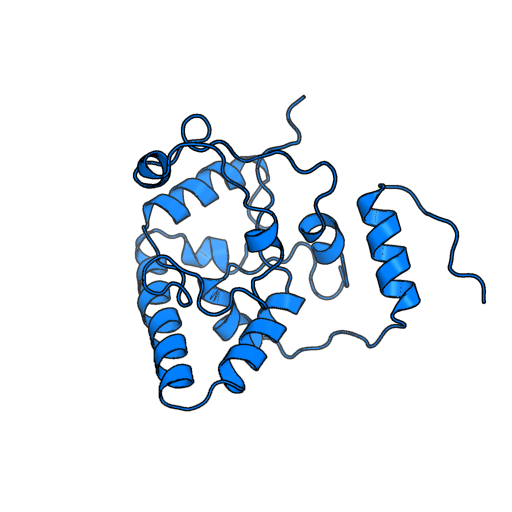CA 1
ATOM 1054 C C . PHE A 1 132 ? 9.778 0.670 -13.106 1.00 76.50 132 PHE A C 1
ATOM 1056 O O . PHE A 1 132 ? 9.261 1.441 -12.302 1.00 76.50 132 PHE A O 1
ATOM 1063 N N . ASN A 1 133 ? 10.159 1.052 -14.324 1.00 66.81 133 ASN A N 1
ATOM 1064 C CA . ASN A 1 133 ? 10.037 2.419 -14.843 1.00 66.81 133 ASN A CA 1
ATOM 1065 C C . ASN A 1 133 ? 10.737 3.482 -13.964 1.00 66.81 133 ASN A C 1
ATOM 1067 O O . ASN A 1 133 ? 10.116 4.473 -13.563 1.00 66.81 133 ASN A O 1
ATOM 1071 N N . PRO A 1 134 ? 12.048 3.323 -13.691 1.00 63.09 134 PRO A N 1
ATOM 1072 C CA . PRO A 1 134 ? 12.784 4.203 -12.785 1.00 63.09 134 PRO A CA 1
ATOM 1073 C C . PRO A 1 134 ? 12.842 5.652 -13.287 1.00 63.09 134 PRO A C 1
ATOM 1075 O O . PRO A 1 134 ? 12.934 6.564 -12.474 1.00 63.09 134 PRO A O 1
ATOM 1078 N N . GLU A 1 135 ? 12.738 5.884 -14.599 1.00 59.16 135 GLU A N 1
ATOM 1079 C CA . GLU A 1 135 ? 12.710 7.236 -15.175 1.00 59.16 135 GLU A CA 1
ATOM 1080 C C . GLU A 1 135 ? 11.402 7.983 -14.893 1.00 59.16 135 GLU A C 1
ATOM 1082 O O . GLU A 1 135 ? 11.395 9.199 -14.717 1.00 59.16 135 GLU A O 1
ATOM 1087 N N . GLN A 1 136 ? 10.283 7.261 -14.807 1.00 57.47 136 GLN A N 1
ATOM 1088 C CA . GLN A 1 136 ? 8.969 7.854 -14.551 1.00 57.47 136 GLN A CA 1
ATOM 1089 C C . GLN A 1 136 ? 8.677 7.962 -13.048 1.00 57.47 136 GLN A C 1
ATOM 1091 O O . GLN A 1 136 ? 7.838 8.759 -12.618 1.00 57.47 136 GLN A O 1
ATOM 1096 N N . SER A 1 137 ? 9.357 7.146 -12.239 1.00 57.97 137 SER A N 1
ATOM 1097 C CA . SER A 1 137 ? 9.129 7.014 -10.799 1.00 57.97 137 SER A CA 1
ATOM 1098 C C . SER A 1 137 ? 10.424 6.754 -10.013 1.00 57.97 137 SER A C 1
ATOM 1100 O O . SER A 1 137 ? 10.520 5.752 -9.301 1.00 57.97 137 SER A O 1
ATOM 1102 N N . PRO A 1 138 ? 11.431 7.649 -10.079 1.00 50.97 138 PRO A N 1
ATOM 1103 C CA . PRO A 1 138 ? 12.718 7.426 -9.424 1.00 50.97 138 PRO A CA 1
ATOM 1104 C C . PRO A 1 138 ? 12.546 7.338 -7.907 1.00 50.97 138 PRO A C 1
ATOM 1106 O O . PRO A 1 138 ? 12.212 8.319 -7.249 1.00 50.97 138 PRO A O 1
ATOM 1109 N N . GLY A 1 139 ? 12.739 6.138 -7.351 1.00 55.12 139 GLY A N 1
ATOM 1110 C CA . GLY A 1 139 ? 12.635 5.884 -5.911 1.00 55.12 139 GLY A CA 1
ATOM 1111 C C . GLY A 1 139 ? 11.243 6.111 -5.312 1.00 55.12 139 GLY A C 1
ATOM 1112 O O . GLY A 1 139 ? 11.113 6.076 -4.085 1.00 55.12 139 GLY A O 1
ATOM 1113 N N . ARG A 1 140 ? 10.221 6.320 -6.151 1.00 68.31 140 ARG A N 1
ATOM 1114 C CA . ARG A 1 140 ? 8.881 6.686 -5.701 1.00 68.31 140 ARG A CA 1
ATOM 1115 C C . ARG A 1 140 ? 8.181 5.480 -5.108 1.00 68.31 140 ARG A C 1
ATOM 1117 O O . ARG A 1 140 ? 8.108 4.408 -5.704 1.00 68.31 140 ARG A O 1
ATOM 1124 N N . TRP A 1 141 ? 7.643 5.680 -3.925 1.00 78.81 141 TRP A N 1
ATOM 1125 C CA . TRP A 1 141 ? 6.656 4.799 -3.337 1.00 78.81 141 TRP A CA 1
ATOM 1126 C C . TRP A 1 141 ? 5.541 5.665 -2.789 1.00 78.81 141 TRP A C 1
ATOM 1128 O O . TRP A 1 141 ? 5.771 6.809 -2.414 1.00 78.81 141 TRP A O 1
ATOM 1138 N N . VAL A 1 142 ? 4.331 5.131 -2.753 1.00 85.94 142 VAL A N 1
ATOM 1139 C CA . VAL A 1 142 ? 3.165 5.859 -2.256 1.00 85.94 142 VAL A CA 1
ATOM 1140 C C . VAL A 1 142 ? 2.656 5.121 -1.028 1.00 85.94 142 VAL A C 1
ATOM 1142 O O . VAL A 1 142 ? 2.557 3.898 -1.034 1.00 85.94 142 VAL A O 1
ATOM 1145 N N . THR A 1 143 ? 2.363 5.821 0.066 1.00 88.75 143 THR A N 1
ATOM 1146 C CA . THR A 1 143 ? 1.684 5.185 1.209 1.00 88.75 143 THR A CA 1
ATOM 1147 C C . THR A 1 143 ? 0.238 4.917 0.850 1.00 88.75 143 THR A C 1
ATOM 1149 O O . THR A 1 143 ? -0.394 5.777 0.237 1.00 88.75 143 THR A O 1
ATOM 1152 N N . LEU A 1 144 ? -0.307 3.780 1.297 1.00 92.00 144 LEU A N 1
ATOM 1153 C CA . LEU A 1 144 ? -1.674 3.358 0.994 1.00 92.00 144 LEU A CA 1
ATOM 1154 C C . LEU A 1 144 ? -2.669 4.505 1.150 1.00 92.00 144 LEU A C 1
ATOM 1156 O O . LEU A 1 144 ? -3.393 4.805 0.218 1.00 92.00 144 LEU A O 1
ATOM 1160 N N . ILE A 1 145 ? -2.631 5.215 2.279 1.00 92.56 145 ILE A N 1
ATOM 1161 C CA . ILE A 1 145 ? -3.557 6.311 2.591 1.00 92.56 145 ILE A CA 1
ATOM 1162 C C . ILE A 1 145 ? -3.557 7.468 1.571 1.00 92.56 145 ILE A C 1
ATOM 1164 O O . ILE A 1 145 ? -4.534 8.207 1.470 1.00 92.56 145 ILE A O 1
ATOM 1168 N N . LEU A 1 146 ? -2.480 7.635 0.798 1.00 92.00 146 LEU A N 1
ATOM 1169 C CA . LEU A 1 146 ? -2.368 8.644 -0.257 1.00 92.00 146 LEU A CA 1
ATOM 1170 C C . LEU A 1 146 ? -2.638 8.085 -1.659 1.00 92.00 146 LEU A C 1
ATOM 1172 O O . LEU A 1 146 ? -2.753 8.878 -2.589 1.00 92.00 146 LEU A O 1
ATOM 1176 N N . ALA A 1 147 ? -2.772 6.765 -1.823 1.00 92.75 147 ALA A N 1
ATOM 1177 C CA . ALA A 1 147 ? -2.803 6.090 -3.121 1.00 92.75 147 ALA A CA 1
ATOM 1178 C C . ALA A 1 147 ? -3.866 6.653 -4.075 1.00 92.75 147 ALA A C 1
ATOM 1180 O O . ALA A 1 147 ? -3.531 7.036 -5.192 1.00 92.75 147 ALA A O 1
ATOM 1181 N N . LEU A 1 148 ? -5.120 6.798 -3.628 1.00 94.25 148 LEU A N 1
ATOM 1182 C CA . LEU A 1 148 ? -6.206 7.295 -4.487 1.00 94.25 148 LEU A CA 1
ATOM 1183 C C . LEU A 1 148 ? -5.989 8.747 -4.937 1.00 94.25 148 LEU A C 1
ATOM 1185 O O . LEU A 1 148 ? -6.206 9.086 -6.103 1.00 94.25 148 LEU A O 1
ATOM 1189 N N . ALA A 1 149 ? -5.554 9.611 -4.016 1.00 92.00 149 ALA A N 1
ATOM 1190 C CA . ALA A 1 149 ? -5.288 11.017 -4.312 1.00 92.00 149 ALA A CA 1
ATOM 1191 C C . ALA A 1 149 ? -4.073 11.158 -5.237 1.00 92.00 149 ALA A C 1
ATOM 1193 O O . ALA A 1 149 ? -4.117 11.908 -6.211 1.00 92.00 149 ALA A O 1
ATOM 1194 N N . TRP A 1 150 ? -3.017 10.392 -4.960 1.00 90.88 150 TRP A N 1
ATOM 1195 C CA . TRP A 1 150 ? -1.811 10.351 -5.771 1.00 90.88 150 TRP A CA 1
ATOM 1196 C C . TRP A 1 150 ? -2.123 9.881 -7.193 1.00 90.88 150 TRP A C 1
ATOM 1198 O O . TRP A 1 150 ? -1.796 10.588 -8.144 1.00 90.88 150 TRP A O 1
ATOM 1208 N N . ALA A 1 151 ? -2.835 8.760 -7.339 1.00 90.94 151 ALA A N 1
ATOM 1209 C CA . ALA A 1 151 ? -3.211 8.209 -8.635 1.00 90.94 151 ALA A CA 1
ATOM 1210 C C . ALA A 1 151 ? -4.146 9.145 -9.409 1.00 90.94 151 ALA A C 1
ATOM 1212 O O . ALA A 1 151 ? -4.118 9.163 -10.630 1.00 90.94 151 ALA A O 1
ATOM 1213 N N . SER A 1 152 ? -4.979 9.942 -8.738 1.00 90.69 152 SER A N 1
ATOM 1214 C CA . SER A 1 152 ? -5.813 10.948 -9.416 1.00 90.69 152 SER A CA 1
ATOM 1215 C C . SER A 1 152 ? -4.986 12.116 -9.970 1.00 90.69 152 SER A C 1
ATOM 1217 O O . SER A 1 152 ? -5.308 12.643 -11.030 1.00 90.69 152 SER A O 1
ATOM 1219 N N . ALA A 1 153 ? -3.916 12.512 -9.274 1.00 89.81 153 ALA A N 1
ATOM 1220 C CA . ALA A 1 153 ? -3.046 13.622 -9.671 1.00 89.81 153 ALA A CA 1
ATOM 1221 C C . ALA A 1 153 ? -1.976 13.234 -10.710 1.00 89.81 153 ALA A C 1
ATOM 1223 O O . ALA A 1 153 ? -1.421 14.106 -11.378 1.00 89.81 153 ALA A O 1
ATOM 1224 N N . HIS A 1 154 ? -1.683 11.943 -10.853 1.00 86.25 154 HIS A N 1
ATOM 1225 C CA . HIS A 1 154 ? -0.672 11.425 -11.769 1.00 86.25 154 HIS A CA 1
ATOM 1226 C C . HIS A 1 154 ? -1.362 10.483 -12.751 1.00 86.25 154 HIS A C 1
ATOM 1228 O O . HIS A 1 154 ? -1.757 9.407 -12.345 1.00 86.25 154 HIS A O 1
ATOM 1234 N N . PRO A 1 155 ? -1.573 10.847 -14.022 1.00 80.12 155 PRO A N 1
ATOM 1235 C CA . PRO A 1 155 ? -2.128 9.911 -14.995 1.00 80.12 155 PRO A CA 1
ATOM 1236 C C . PRO A 1 155 ? -1.238 8.674 -15.137 1.00 80.12 155 PRO A C 1
ATOM 1238 O O . PRO A 1 155 ? -0.011 8.805 -15.104 1.00 80.12 155 PRO A O 1
ATOM 1241 N N . ASP A 1 156 ? -1.853 7.508 -15.335 1.00 77.19 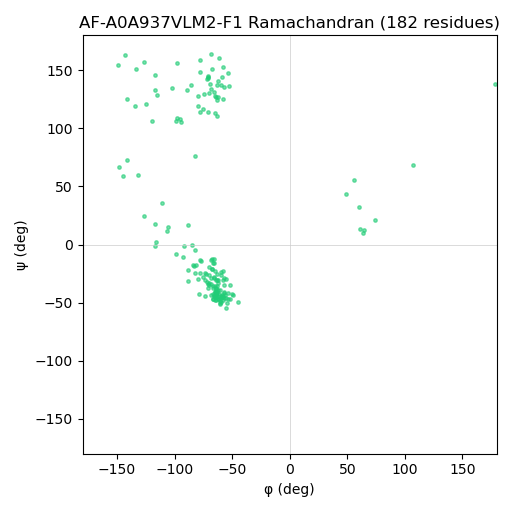156 ASP A N 1
ATOM 1242 C CA . ASP A 1 156 ? -1.114 6.290 -15.649 1.00 77.19 156 ASP A CA 1
ATOM 1243 C C . ASP A 1 156 ? -0.441 6.465 -17.019 1.00 77.19 156 ASP A C 1
ATOM 1245 O O . ASP A 1 156 ? -1.102 6.640 -18.044 1.00 77.19 156 ASP A O 1
ATOM 1249 N N . LYS A 1 157 ? 0.890 6.518 -17.006 1.00 72.62 157 LYS A N 1
ATOM 1250 C CA . LYS A 1 157 ? 1.747 6.663 -18.190 1.00 72.62 157 LYS A CA 1
ATOM 1251 C C . LYS A 1 157 ? 2.645 5.442 -18.377 1.00 72.62 157 LYS A C 1
ATOM 1253 O O . LYS A 1 157 ? 3.661 5.533 -19.071 1.00 72.62 157 LYS A O 1
ATOM 1258 N N . LEU A 1 158 ? 2.299 4.324 -17.732 1.00 68.81 158 LEU A N 1
ATOM 1259 C CA . LEU A 1 158 ? 3.064 3.093 -17.835 1.00 68.81 158 LEU A CA 1
ATOM 1260 C C . LEU A 1 158 ? 3.132 2.670 -19.301 1.00 68.81 158 LEU A C 1
ATOM 1262 O O . LEU A 1 158 ? 2.123 2.549 -19.997 1.00 68.81 158 LEU A O 1
ATOM 1266 N N . LEU A 1 159 ? 4.357 2.472 -19.779 1.00 69.06 159 LEU A N 1
ATOM 1267 C CA . LEU A 1 159 ? 4.585 1.987 -21.129 1.00 69.06 159 LEU A CA 1
ATOM 1268 C C . LEU A 1 159 ? 4.154 0.524 -21.200 1.00 69.06 159 LEU A C 1
ATOM 1270 O O . LEU A 1 159 ? 4.563 -0.290 -20.368 1.00 69.06 159 LEU A O 1
ATOM 1274 N N . LEU A 1 160 ? 3.351 0.192 -22.211 1.00 74.56 160 LEU A N 1
ATOM 1275 C CA . LEU A 1 160 ? 3.036 -1.196 -22.520 1.00 74.56 160 LEU A CA 1
ATOM 1276 C C . LEU A 1 160 ? 4.326 -1.913 -22.918 1.00 74.56 160 LEU A C 1
ATOM 1278 O O . LEU A 1 160 ? 5.033 -1.488 -23.831 1.00 74.56 160 LEU A O 1
ATOM 1282 N N . ARG A 1 161 ? 4.618 -3.000 -22.209 1.00 81.50 161 ARG A N 1
ATOM 1283 C CA . ARG A 1 161 ? 5.774 -3.868 -22.433 1.00 81.50 161 ARG A CA 1
ATOM 1284 C C . ARG A 1 161 ? 5.305 -5.300 -22.578 1.00 81.50 161 ARG A C 1
ATOM 1286 O O . ARG A 1 161 ? 4.235 -5.663 -22.083 1.00 81.50 161 ARG A O 1
ATOM 1293 N N . LEU A 1 162 ? 6.116 -6.122 -23.234 1.00 86.31 162 LEU A N 1
ATOM 1294 C CA . LEU A 1 162 ? 5.825 -7.546 -23.316 1.00 86.31 162 LEU A CA 1
ATOM 1295 C C . LEU A 1 162 ? 5.865 -8.155 -21.910 1.00 86.31 162 LEU A C 1
ATOM 1297 O O . LEU A 1 162 ? 6.762 -7.873 -21.114 1.00 86.31 162 LEU A O 1
ATOM 1301 N N . GLY A 1 163 ? 4.903 -9.028 -21.603 1.00 85.00 163 GLY A N 1
ATOM 1302 C CA . GLY A 1 163 ? 4.852 -9.694 -20.299 1.00 85.00 163 GLY A CA 1
ATOM 1303 C C . GLY A 1 163 ? 6.132 -10.478 -19.991 1.00 85.00 163 GLY A C 1
ATOM 1304 O O . GLY A 1 163 ? 6.595 -10.491 -18.855 1.00 85.00 163 GLY A O 1
ATOM 1305 N N . THR A 1 164 ? 6.755 -11.066 -21.014 1.00 90.50 164 THR A N 1
ATOM 1306 C CA . THR A 1 164 ? 8.034 -11.779 -20.904 1.00 90.50 164 THR A CA 1
ATOM 1307 C C . THR A 1 164 ? 9.188 -10.866 -20.494 1.00 90.50 164 THR A C 1
ATOM 1309 O O . THR A 1 164 ? 10.012 -11.277 -19.681 1.00 90.50 164 THR A O 1
ATOM 1312 N N . GLU A 1 165 ? 9.228 -9.623 -20.979 1.00 87.88 165 GLU A N 1
ATOM 1313 C CA . GLU A 1 165 ? 10.226 -8.631 -20.564 1.00 87.88 165 GLU A CA 1
ATOM 1314 C C . GLU A 1 165 ? 10.045 -8.237 -19.097 1.00 87.88 165 GLU A C 1
ATOM 1316 O O . GLU A 1 165 ? 11.021 -8.142 -18.357 1.00 87.88 165 GLU A O 1
ATOM 1321 N N . LEU A 1 166 ? 8.797 -8.037 -18.659 1.00 86.62 166 LEU A N 1
ATOM 1322 C CA . LEU A 1 166 ? 8.487 -7.698 -17.268 1.00 86.62 166 LEU A CA 1
ATOM 1323 C C . LEU A 1 166 ? 8.868 -8.836 -16.316 1.00 86.62 166 LEU A C 1
ATOM 1325 O O . LEU A 1 166 ? 9.465 -8.594 -15.269 1.00 86.62 166 LEU A O 1
ATOM 1329 N N . VAL A 1 167 ? 8.555 -10.082 -16.683 1.00 90.31 167 VAL A N 1
ATOM 1330 C CA . VAL A 1 167 ? 8.926 -11.270 -15.900 1.00 90.31 167 VAL A CA 1
ATOM 1331 C C . VAL A 1 167 ? 10.443 -11.447 -15.863 1.00 90.31 167 VAL A C 1
ATOM 1333 O O . VAL A 1 167 ? 11.000 -11.706 -14.797 1.00 90.31 167 VAL A O 1
ATOM 1336 N N . HIS A 1 168 ? 11.128 -11.277 -16.995 1.00 90.75 168 HIS A N 1
ATOM 1337 C CA . HIS A 1 168 ? 12.588 -11.359 -17.059 1.00 90.75 168 HIS A CA 1
ATOM 1338 C C . HIS A 1 168 ? 13.259 -10.302 -16.175 1.00 90.75 168 HIS A C 1
ATOM 1340 O O . HIS A 1 168 ? 14.143 -10.633 -15.378 1.00 90.75 168 HIS A O 1
ATOM 1346 N N . GLU A 1 169 ? 12.794 -9.053 -16.241 1.00 88.31 169 GLU A N 1
ATOM 1347 C CA . GLU A 1 169 ? 13.296 -7.973 -15.396 1.00 88.31 169 GLU A CA 1
ATOM 1348 C C . GLU A 1 169 ? 13.022 -8.252 -13.912 1.00 88.31 169 GLU A C 1
ATOM 1350 O O . GLU A 1 169 ? 13.918 -8.092 -13.078 1.00 88.31 169 GLU A O 1
ATOM 1355 N N . LEU A 1 170 ? 11.811 -8.715 -13.578 1.00 89.94 170 LEU A N 1
ATOM 1356 C CA . LEU A 1 170 ? 11.442 -9.090 -12.214 1.00 89.94 170 LEU A CA 1
ATOM 1357 C C . LEU A 1 170 ? 12.414 -10.129 -11.656 1.00 89.94 170 LEU A C 1
ATOM 1359 O O . LEU A 1 170 ? 12.998 -9.927 -10.592 1.00 89.94 170 LEU A O 1
ATOM 1363 N N . LEU A 1 171 ? 12.595 -11.237 -12.375 1.00 91.44 171 LEU A N 1
ATOM 1364 C CA . LEU A 1 171 ? 13.438 -12.344 -11.941 1.00 91.44 171 LEU A CA 1
ATOM 1365 C C . LEU A 1 171 ? 14.910 -11.925 -11.847 1.00 91.44 171 LEU A C 1
ATOM 1367 O O . LEU A 1 171 ? 15.567 -12.245 -10.856 1.00 91.44 171 LEU A O 1
ATOM 1371 N N . SER A 1 172 ? 15.408 -11.144 -12.810 1.00 90.31 172 SER A N 1
ATOM 1372 C CA . SER A 1 172 ? 16.768 -10.592 -12.765 1.00 90.31 172 SER A CA 1
ATOM 1373 C C . SER A 1 172 ? 16.994 -9.752 -11.501 1.00 90.31 172 SER A C 1
ATOM 1375 O O . SER A 1 172 ? 17.995 -9.906 -10.797 1.00 90.31 172 SER A O 1
ATOM 1377 N N . ARG A 1 173 ? 16.024 -8.897 -11.148 1.00 88.12 173 ARG A N 1
ATOM 1378 C CA . ARG A 1 173 ? 16.078 -8.055 -9.940 1.00 88.12 173 ARG A CA 1
ATOM 1379 C C . ARG A 1 173 ? 15.922 -8.852 -8.645 1.00 88.12 173 ARG A C 1
ATOM 1381 O O . ARG A 1 173 ? 16.576 -8.524 -7.654 1.00 88.12 173 ARG A O 1
ATOM 1388 N N . LEU A 1 174 ? 15.077 -9.883 -8.640 1.00 88.88 174 LEU A N 1
ATOM 1389 C CA . LEU A 1 174 ? 14.873 -10.760 -7.485 1.00 88.88 174 LEU A CA 1
ATOM 1390 C C . LEU A 1 174 ? 16.143 -11.543 -7.143 1.00 88.88 174 LEU A C 1
ATOM 1392 O O . LEU A 1 174 ? 16.522 -11.614 -5.975 1.00 88.88 174 LEU A O 1
ATOM 1396 N N . VAL A 1 175 ? 16.818 -12.093 -8.157 1.00 89.06 175 VAL A N 1
ATOM 1397 C CA . VAL A 1 175 ? 18.053 -12.874 -7.978 1.00 89.06 175 VAL A CA 1
ATOM 1398 C C . VAL A 1 175 ? 19.285 -11.965 -7.840 1.00 89.06 175 VAL A C 1
ATOM 1400 O O . VAL A 1 175 ? 20.319 -12.397 -7.334 1.00 89.06 175 VAL A O 1
ATOM 1403 N N . GLY A 1 176 ? 19.183 -10.694 -8.242 1.00 84.69 176 GLY A N 1
ATOM 1404 C CA . GLY A 1 176 ? 20.278 -9.723 -8.171 1.00 84.69 176 GLY A CA 1
ATOM 1405 C C . GLY A 1 176 ? 21.363 -9.941 -9.228 1.00 84.69 176 GLY A C 1
ATOM 1406 O O . GLY A 1 176 ? 22.492 -9.494 -9.043 1.00 84.69 176 GLY A O 1
ATOM 1407 N N . LYS A 1 177 ? 21.036 -10.644 -10.317 1.00 85.31 177 LYS A N 1
ATOM 1408 C CA . LYS A 1 177 ? 21.912 -10.877 -11.469 1.00 85.31 177 LYS A CA 1
ATOM 1409 C C . LYS A 1 177 ? 21.074 -11.000 -12.733 1.00 85.31 177 LYS A C 1
ATOM 1411 O O . LYS A 1 177 ? 19.920 -11.415 -12.667 1.00 85.31 177 LYS A O 1
ATOM 1416 N N . GLU A 1 178 ? 21.671 -10.686 -13.871 1.00 84.44 178 GLU A N 1
ATOM 1417 C CA . GLU A 1 178 ? 21.031 -10.897 -15.163 1.00 84.44 178 GLU A CA 1
ATOM 1418 C C . GLU A 1 178 ? 20.827 -12.399 -15.406 1.00 84.44 178 GLU A C 1
ATOM 1420 O O . GLU A 1 178 ? 21.750 -13.204 -15.240 1.00 84.44 178 GLU A O 1
ATOM 1425 N N . ILE A 1 179 ? 19.592 -12.785 -15.728 1.00 87.31 179 ILE A N 1
ATOM 1426 C CA . ILE A 1 179 ? 19.260 -14.157 -16.126 1.00 87.31 179 ILE A CA 1
ATOM 1427 C C . ILE A 1 179 ? 19.194 -14.244 -17.656 1.00 87.31 179 ILE A C 1
ATOM 1429 O O . ILE A 1 179 ? 18.944 -13.226 -18.303 1.00 87.31 179 ILE A O 1
ATOM 1433 N N . PRO A 1 180 ? 19.381 -15.428 -18.265 1.00 84.50 180 PRO A N 1
ATOM 1434 C CA . PRO A 1 180 ? 19.183 -15.589 -19.702 1.00 84.50 180 PRO A CA 1
ATOM 1435 C C . PRO A 1 180 ? 17.802 -15.086 -20.140 1.00 84.50 180 PRO A C 1
ATOM 1437 O O . PRO A 1 180 ? 16.801 -15.336 -19.463 1.00 84.50 180 PRO A O 1
ATOM 1440 N N . GLY A 1 181 ? 17.769 -14.349 -21.252 1.00 75.75 181 GLY A N 1
ATOM 1441 C CA . GLY A 1 181 ? 16.538 -13.820 -21.834 1.00 75.75 181 GLY A CA 1
ATOM 1442 C C . GLY A 1 181 ? 15.556 -14.923 -22.245 1.00 75.75 181 GLY A C 1
ATOM 1443 O O . GLY A 1 181 ? 15.961 -16.077 -22.418 1.00 75.75 181 GLY A O 1
ATOM 1444 N N . PRO A 1 182 ? 14.264 -14.589 -22.411 1.00 71.94 182 PRO A N 1
ATOM 1445 C CA . PRO A 1 182 ? 13.306 -15.522 -22.990 1.00 71.94 182 PRO A CA 1
ATOM 1446 C C . PRO A 1 182 ? 13.788 -15.953 -24.384 1.00 71.94 182 PRO A C 1
ATOM 1448 O O . PRO A 1 182 ? 14.247 -15.120 -25.167 1.00 71.94 182 PRO A O 1
ATOM 1451 N N . ALA A 1 183 ? 13.706 -17.252 -24.683 1.00 69.00 183 ALA A N 1
ATOM 1452 C CA . ALA A 1 183 ? 13.948 -17.747 -26.034 1.00 69.00 183 ALA A CA 1
ATOM 1453 C C . ALA A 1 183 ? 12.898 -17.127 -26.968 1.00 69.00 183 ALA A C 1
ATOM 1455 O O . ALA A 1 183 ? 11.706 -17.168 -26.657 1.00 69.00 183 ALA A O 1
ATOM 1456 N N . THR A 1 184 ? 13.365 -16.506 -28.050 1.00 63.44 184 THR A N 1
ATOM 1457 C CA . THR A 1 184 ? 12.532 -15.932 -29.119 1.00 63.44 184 THR A CA 1
ATOM 1458 C C . THR A 1 184 ? 11.809 -17.004 -29.909 1.00 63.44 184 THR A C 1
ATOM 1460 O O . THR A 1 184 ? 12.477 -18.020 -30.214 1.00 63.44 184 THR A O 1
#

Mean predicted aligned error: 6.91 Å

Foldseek 3Di:
DPPDDADDFFALVLLLVVLVVLVPDDPPSSVQLVVLLVVLLVLCVVQVLVVCQVCVVPQDRVCRQVSVLSVLQSVRDQSQADPNDRVCVVSDTLSVVQFAWDADPVCSNRPDPVRTDGDDDLFRLRQQSNCPPCVVAPNDGHHNSCSNVSCVVDDPPRDDDDPQVVVQSSVCVRVVHRDDGPDD

Radius of gyration: 17.38 Å; Cα contacts (8 Å, |Δi|>4): 170; chains: 1; bounding box: 48×35×50 Å

pLDDT: mean 83.82, std 14.01, range [25.22, 98.44]

Solvent-accessible surface area (backbone atoms only — not comparable to full-atom values): 11206 Å² total; per-residue (Å²): 142,81,91,82,73,65,87,82,58,38,36,65,68,54,24,44,51,54,38,51,56,45,66,73,41,58,83,67,56,29,59,53,41,54,48,38,33,53,60,48,48,70,58,33,64,84,70,64,47,42,67,50,57,77,48,47,66,75,59,51,67,84,50,38,53,58,53,51,48,60,53,57,72,65,65,67,68,62,54,52,55,50,96,94,34,61,75,46,64,92,73,53,53,60,55,68,72,63,64,43,69,76,42,69,74,73,30,69,81,64,67,43,86,85,50,46,40,64,60,85,68,98,61,58,61,55,67,30,58,34,58,56,59,44,88,86,33,64,74,44,43,38,51,74,73,47,17,56,64,50,36,72,76,42,77,91,75,78,74,89,69,58,68,67,57,54,51,50,52,39,52,18,50,55,73,70,46,90,62,86,73,83,85,130